Protein AF-A0A9D4YG26-F1 (afdb_monomer)

Solvent-accessible surface area (backbone atoms only — not comparable to full-atom values): 13773 Å² total; per-residue (Å²): 136,90,84,84,86,88,80,87,76,94,70,72,63,71,61,54,55,56,50,54,57,56,54,62,63,55,68,75,74,75,77,79,96,71,97,66,92,70,79,84,74,77,56,50,74,87,77,55,72,67,59,52,51,52,39,50,55,47,50,53,59,27,52,78,68,75,66,58,55,80,93,65,72,42,70,70,64,50,41,26,42,27,59,74,41,74,64,37,57,72,62,21,50,52,44,50,53,52,31,56,52,46,35,65,78,71,39,59,91,50,29,76,79,77,55,84,75,84,52,50,78,65,38,38,74,22,47,41,60,50,78,65,70,55,50,99,84,34,25,47,24,35,40,36,37,55,33,58,39,36,46,70,63,31,58,73,72,46,48,72,70,58,50,53,51,48,51,52,33,53,50,54,46,36,61,74,47,48,25,51,54,27,12,64,75,58,38,27,74,36,76,43,33,39,34,38,41,32,29,46,63,41,49,82,80,52,69,39,73,57,34,52,52,50,52,53,52,50,53,51,50,39,64,57,63,48,41,80,32,73,45,80,44,80,42,74,61,89

Sequence (238 aa):
MSAAPVSAGNGSFKQKAMNASNILRNSLARKGRRSSKVMSVEIEDVHDAEELKAVEEFREALIADDLLPAKHDDYHMMLRFLKARKFEVDKSKLMWSDMLKWRTEFGADTIGEEFEFKEIDEVLKYYPQGHHGVDKEGRPVYIERLGQVDAAKMMQVTTMDRYIKYHVKEFERTFDIKFAACSIAAKKHIDQSTTILDVEGVGLKSFNKHARELVTRIQKIDGDNYPEVLDLEYYGTP

InterPro domains:
  IPR001251 CRAL-TRIO lipid binding domain [PF00650] (125-231)
  IPR001251 CRAL-TRIO lipid binding domain [PS50191] (119-238)
  IPR001251 CRAL-TRIO lipid binding domain [SM00516] (119-238)
  IPR001251 CRAL-TRIO lipid binding domain [cd00170] (120-230)
  IPR011074 CRAL/TRIO, N-terminal domain [PF03765] (56-97)
  IPR011074 CRAL/TRIO, N-terminal domain [SM01100] (74-99)
  IPR036273 CRAL/TRIO, N-terminal domain superfamily [SSF46938] (48-114)
  IPR036865 CRAL-TRIO lipid binding domain superfamily [G3DSA:3.40.525.10] (107-234)
  IPR036865 CRAL-TRIO lipid binding domain superfamily [SSF52087] (119-232)
  IPR051026 Phosphatidylinositol/phosphatidylcholine transfer [PTHR45657] (11-230)

Radius of gyration: 23.33 Å; Cα contacts (8 Å, |Δi|>4): 258; chains: 1; bounding box: 49×48×94 Å

Nearest PDB structures (folds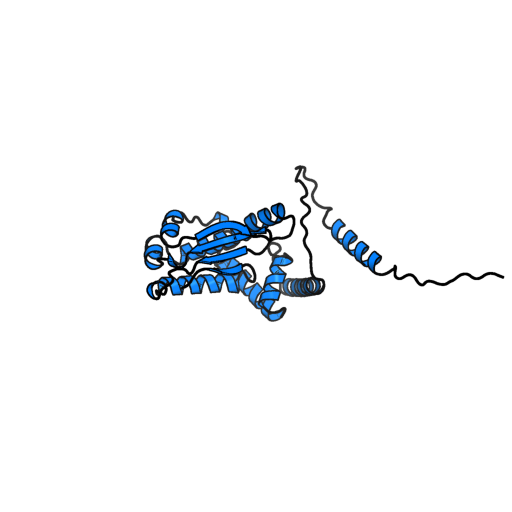eek):
  7y11-assembly1_A  TM=9.695E-01  e=1.983E-23  Arabidopsis thaliana
  7zg9-assembly2_B  TM=9.391E-01  e=1.740E-14  Saccharomyces cerevisiae S288C
  7zgc-assembly1_A  TM=9.430E-01  e=3.274E-14  Saccharomyces cerevisiae S288C
  3q8g-assembly1_A  TM=9.136E-01  e=3.372E-12  Saccharomyces cerevisiae
  3b74-assembly1_A  TM=9.159E-01  e=4.625E-12  Saccharomyces cerevisiae

Structure (mmCIF, N/CA/C/O backbone):
data_AF-A0A9D4YG26-F1
#
_entry.id   AF-A0A9D4YG26-F1
#
loop_
_atom_site.group_PDB
_atom_site.id
_atom_site.type_symbol
_atom_site.label_atom_id
_atom_site.label_alt_id
_atom_site.label_comp_id
_atom_site.label_asym_id
_atom_site.label_entity_id
_atom_site.label_seq_id
_atom_site.pdbx_PDB_ins_code
_atom_site.Cartn_x
_atom_site.Cartn_y
_atom_site.Cartn_z
_atom_site.occupancy
_atom_site.B_iso_or_equiv
_atom_site.auth_seq_id
_atom_site.auth_comp_id
_atom_site.auth_asym_id
_atom_site.auth_atom_id
_atom_site.pdbx_PDB_model_num
ATOM 1 N N . MET A 1 1 ? 9.173 -24.807 -72.271 1.00 40.41 1 MET A N 1
ATOM 2 C CA . MET A 1 1 ? 10.205 -24.186 -71.414 1.00 40.41 1 MET A CA 1
ATOM 3 C C . MET A 1 1 ? 9.524 -23.676 -70.160 1.00 40.41 1 MET A C 1
ATOM 5 O O . MET A 1 1 ? 8.435 -23.130 -70.249 1.00 40.41 1 MET A O 1
ATOM 9 N N . SER A 1 2 ? 10.126 -24.007 -69.026 1.00 32.53 2 SER A N 1
ATOM 10 C CA . SER A 1 2 ? 9.657 -23.822 -67.651 1.00 32.53 2 SER A CA 1
ATOM 11 C C . SER A 1 2 ? 9.610 -22.349 -67.226 1.00 32.53 2 SER A C 1
ATOM 13 O O . SER A 1 2 ? 10.521 -21.614 -67.595 1.00 32.53 2 SER A O 1
ATOM 15 N N . ALA A 1 3 ? 8.612 -21.955 -66.424 1.00 33.09 3 ALA A N 1
ATOM 16 C CA . ALA A 1 3 ? 8.807 -21.223 -65.161 1.00 33.09 3 ALA A CA 1
ATOM 17 C C . ALA A 1 3 ? 7.466 -21.007 -64.429 1.00 33.09 3 ALA A C 1
ATOM 19 O O . ALA A 1 3 ? 6.498 -20.507 -64.997 1.00 33.09 3 ALA A O 1
ATOM 20 N N . ALA A 1 4 ? 7.454 -21.411 -63.158 1.00 35.38 4 ALA A N 1
ATOM 21 C CA . ALA A 1 4 ? 6.393 -21.277 -62.162 1.00 35.38 4 ALA A CA 1
ATOM 22 C C . ALA A 1 4 ? 6.576 -19.970 -61.330 1.00 35.38 4 ALA A C 1
ATOM 24 O O . ALA A 1 4 ? 7.545 -19.244 -61.562 1.00 35.38 4 ALA A O 1
ATOM 25 N N . PRO A 1 5 ? 5.668 -19.636 -60.387 1.00 39.84 5 PRO A N 1
ATOM 26 C CA . PRO A 1 5 ? 5.487 -18.290 -59.835 1.00 39.84 5 PRO A CA 1
ATOM 27 C C . PRO A 1 5 ? 6.403 -17.986 -58.637 1.00 39.84 5 PRO A C 1
ATOM 29 O O . PRO A 1 5 ? 6.834 -18.890 -57.925 1.00 39.84 5 PRO A O 1
ATOM 32 N N . VAL A 1 6 ? 6.635 -16.698 -58.359 1.00 36.69 6 VAL A N 1
ATOM 33 C CA . VAL A 1 6 ? 7.303 -16.232 -57.133 1.00 36.69 6 VAL A CA 1
ATOM 34 C C . VAL A 1 6 ? 6.255 -15.640 -56.189 1.00 36.69 6 VAL A C 1
ATOM 36 O O . VAL A 1 6 ? 5.791 -14.521 -56.387 1.00 36.69 6 VAL A O 1
ATOM 39 N N . SER A 1 7 ? 5.890 -16.390 -55.147 1.00 37.38 7 SER A N 1
ATOM 40 C CA . SER A 1 7 ? 5.241 -15.858 -53.944 1.00 37.38 7 SER A CA 1
ATOM 41 C C . SER A 1 7 ? 6.317 -15.582 -52.891 1.00 37.38 7 SER A C 1
ATOM 43 O O . SER A 1 7 ? 6.924 -16.520 -52.369 1.00 37.38 7 SER A O 1
ATOM 45 N N . ALA A 1 8 ? 6.578 -14.314 -52.576 1.00 38.31 8 ALA A N 1
ATOM 46 C CA . ALA A 1 8 ? 7.500 -13.940 -51.506 1.00 38.31 8 ALA A CA 1
ATOM 47 C C . ALA A 1 8 ? 6.826 -14.142 -50.136 1.00 38.31 8 ALA A C 1
ATOM 49 O O . ALA A 1 8 ? 5.795 -13.542 -49.835 1.00 38.31 8 ALA A O 1
ATOM 50 N N . GLY A 1 9 ? 7.400 -15.038 -49.331 1.00 35.12 9 GLY A N 1
ATOM 51 C CA . GLY A 1 9 ? 6.891 -15.443 -48.026 1.00 35.12 9 GLY A CA 1
ATOM 52 C C . GLY A 1 9 ? 7.117 -14.399 -46.933 1.00 35.12 9 GLY A C 1
ATOM 53 O O . GLY A 1 9 ? 8.239 -13.969 -46.678 1.00 35.12 9 GLY A O 1
ATOM 54 N N . ASN A 1 10 ? 6.048 -14.076 -46.207 1.00 43.22 10 ASN A N 1
ATOM 55 C CA . ASN A 1 10 ? 6.049 -13.187 -45.043 1.00 43.22 10 ASN A CA 1
ATOM 56 C C . ASN A 1 10 ? 6.406 -13.938 -43.735 1.00 43.22 10 ASN A C 1
ATOM 58 O O . ASN A 1 10 ? 5.774 -13.767 -42.694 1.00 43.22 10 ASN A O 1
ATOM 62 N N . GLY A 1 11 ? 7.395 -14.836 -43.798 1.00 49.69 11 GLY A N 1
ATOM 63 C CA . GLY A 1 11 ? 7.638 -15.873 -42.785 1.00 49.69 11 GLY A CA 1
ATOM 64 C C . GLY A 1 11 ? 8.860 -15.694 -41.877 1.00 49.69 11 GLY A C 1
ATOM 65 O O . GLY A 1 11 ? 9.215 -16.643 -41.194 1.00 49.69 11 GLY A O 1
ATOM 66 N N . SER A 1 12 ? 9.537 -14.537 -41.849 1.00 54.41 12 SER A N 1
ATOM 67 C CA . SER A 1 12 ? 10.858 -14.434 -41.185 1.00 54.41 12 SER A CA 1
ATOM 68 C C . SER A 1 12 ? 10.923 -13.600 -39.894 1.00 54.41 12 SER A C 1
ATOM 70 O O . SER A 1 12 ? 11.949 -13.654 -39.212 1.00 54.41 12 SER A O 1
ATOM 72 N N . PHE A 1 13 ? 9.884 -12.850 -39.516 1.00 44.25 13 PHE A N 1
ATOM 73 C CA . PHE A 1 13 ? 9.959 -11.967 -38.336 1.00 44.25 13 PHE A CA 1
ATOM 74 C C . PHE A 1 13 ? 9.310 -12.567 -37.082 1.00 44.25 13 PHE A C 1
ATOM 76 O O . PHE A 1 13 ? 9.907 -12.526 -36.007 1.00 44.25 13 PHE A O 1
ATOM 83 N N . LYS A 1 14 ? 8.163 -13.247 -37.217 1.00 47.22 14 LYS A N 1
ATOM 84 C CA . LYS A 1 14 ? 7.490 -13.900 -36.077 1.00 47.22 14 LYS A CA 1
ATOM 85 C C . LYS A 1 14 ? 8.313 -15.038 -35.461 1.00 47.22 14 LYS A C 1
ATOM 87 O O . LYS A 1 14 ? 8.294 -15.228 -34.251 1.00 47.22 14 LYS A O 1
ATOM 92 N N . GLN A 1 15 ? 9.089 -15.761 -36.268 1.00 42.81 15 GLN A N 1
ATOM 93 C CA . GLN A 1 15 ? 9.859 -16.916 -35.794 1.00 42.81 15 GLN A CA 1
ATOM 94 C C . GLN A 1 15 ? 11.146 -16.524 -35.047 1.00 42.81 15 GLN A C 1
ATOM 96 O O . GLN A 1 15 ? 11.594 -17.257 -34.169 1.00 42.81 15 GLN A O 1
ATOM 101 N N . LYS A 1 16 ? 11.708 -15.341 -35.335 1.00 44.97 16 LYS A N 1
ATOM 102 C CA . LYS A 1 16 ? 12.863 -14.797 -34.603 1.00 44.97 16 LYS A CA 1
ATOM 103 C C . LYS A 1 16 ? 12.466 -14.239 -33.232 1.00 44.97 16 LYS A C 1
ATOM 105 O O . LYS A 1 16 ? 13.194 -14.467 -32.272 1.00 44.97 16 LYS A O 1
ATOM 110 N N . ALA A 1 17 ? 11.293 -13.608 -33.125 1.00 49.88 17 ALA A N 1
ATOM 111 C CA . ALA A 1 17 ? 10.760 -13.116 -31.852 1.00 49.88 17 ALA A CA 1
ATOM 112 C C . ALA A 1 17 ? 10.448 -14.263 -30.871 1.00 49.88 17 ALA A C 1
ATOM 114 O O . ALA A 1 17 ? 10.883 -14.227 -29.725 1.00 49.88 17 ALA A O 1
ATOM 115 N N . MET A 1 18 ? 9.809 -15.340 -31.345 1.00 46.75 18 MET A N 1
ATOM 116 C CA . MET A 1 18 ? 9.508 -16.514 -30.507 1.00 46.75 18 MET A CA 1
ATOM 117 C C . MET A 1 18 ? 10.766 -17.246 -30.009 1.00 46.75 18 MET A C 1
ATOM 119 O O . MET A 1 18 ? 10.766 -17.815 -28.917 1.00 46.75 18 MET A O 1
ATOM 123 N N . ASN A 1 19 ? 11.858 -17.222 -30.780 1.00 45.25 19 ASN A N 1
ATOM 124 C CA . ASN A 1 19 ? 13.112 -17.856 -30.373 1.00 45.25 19 ASN A CA 1
ATOM 125 C C . ASN A 1 19 ? 13.864 -17.056 -29.299 1.00 45.25 19 ASN A C 1
ATOM 127 O O . ASN A 1 19 ? 14.465 -17.667 -28.419 1.00 45.25 19 ASN A O 1
ATOM 131 N N . ALA A 1 20 ? 13.797 -15.721 -29.315 1.00 46.16 20 ALA A N 1
ATOM 132 C CA . ALA A 1 20 ? 14.416 -14.891 -28.279 1.00 46.16 20 ALA A CA 1
ATOM 133 C C . ALA A 1 20 ? 13.743 -15.095 -26.907 1.00 46.16 20 ALA A C 1
ATOM 135 O O . ALA A 1 20 ? 14.433 -15.284 -25.904 1.00 46.16 20 ALA A O 1
ATOM 136 N N . SER A 1 21 ? 12.407 -15.185 -26.876 1.00 49.44 21 SER A N 1
ATOM 137 C CA . SER A 1 21 ? 11.634 -15.438 -25.650 1.00 49.44 21 SER A CA 1
ATOM 138 C C . SER A 1 21 ? 11.942 -16.804 -25.024 1.00 49.44 21 SER A C 1
ATOM 140 O O . SER A 1 21 ? 12.016 -16.930 -23.804 1.00 49.44 21 SER A O 1
ATOM 142 N N . ASN A 1 22 ? 12.185 -17.833 -25.843 1.00 42.66 22 ASN A N 1
ATOM 143 C CA . ASN A 1 22 ? 12.513 -19.178 -25.355 1.00 42.66 22 ASN A CA 1
ATOM 144 C C . ASN A 1 22 ? 13.959 -19.310 -24.847 1.00 42.66 22 ASN A C 1
ATOM 146 O O . ASN A 1 22 ? 14.234 -20.154 -23.994 1.00 42.66 22 ASN A O 1
ATOM 150 N N . ILE A 1 23 ? 14.894 -18.498 -25.345 1.00 48.75 23 ILE A N 1
ATOM 151 C CA . ILE A 1 23 ? 16.294 -18.520 -24.891 1.00 48.75 23 ILE A CA 1
ATOM 152 C C . ILE A 1 23 ? 16.428 -17.829 -23.527 1.00 48.75 23 ILE A C 1
ATOM 154 O O . ILE A 1 23 ? 17.126 -18.350 -22.657 1.00 48.75 23 ILE A O 1
ATOM 158 N N . LEU A 1 24 ? 15.693 -16.734 -23.300 1.00 49.31 24 LEU A N 1
ATOM 159 C CA . LEU A 1 24 ? 15.674 -16.022 -22.015 1.00 49.31 24 LEU A CA 1
ATOM 160 C C . LEU A 1 24 ? 15.000 -16.840 -20.902 1.00 49.31 24 LEU A C 1
ATOM 162 O O . LEU A 1 24 ? 15.496 -16.897 -19.781 1.00 49.31 24 LEU A O 1
ATOM 166 N N . ARG A 1 25 ? 13.930 -17.575 -21.231 1.00 47.47 25 ARG A N 1
ATOM 167 C CA . ARG A 1 25 ? 13.220 -18.439 -20.270 1.00 47.47 25 ARG A CA 1
ATOM 168 C C . ARG A 1 25 ? 14.088 -19.602 -19.753 1.00 47.47 25 ARG A C 1
ATOM 170 O O . ARG A 1 25 ? 13.885 -20.087 -18.645 1.00 47.47 25 ARG A O 1
ATOM 177 N N . ASN A 1 26 ? 15.084 -20.035 -20.531 1.00 42.38 26 ASN A N 1
ATOM 178 C CA . ASN A 1 26 ? 15.924 -21.192 -20.207 1.00 42.38 26 ASN A CA 1
ATOM 179 C C . ASN A 1 26 ? 17.188 -20.862 -19.390 1.00 42.38 26 ASN A C 1
ATOM 181 O O . ASN A 1 26 ? 17.756 -21.772 -18.780 1.00 42.38 26 ASN A O 1
ATOM 185 N N . SER A 1 27 ? 17.646 -19.604 -19.351 1.00 41.97 27 SER A N 1
ATOM 186 C CA . SER A 1 27 ? 18.845 -19.228 -18.582 1.00 41.97 27 SER A CA 1
ATOM 187 C C 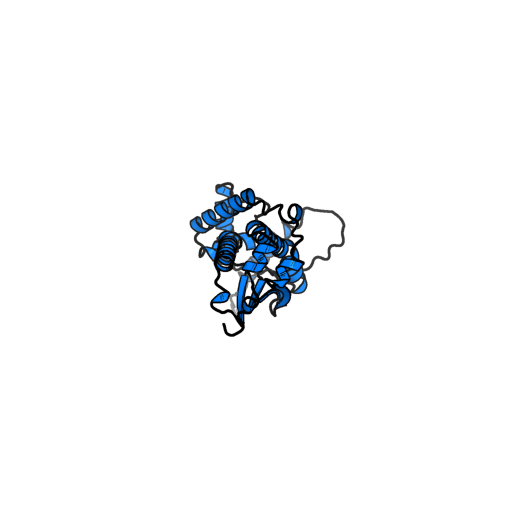. SER A 1 27 ? 18.571 -19.125 -17.075 1.00 41.97 27 SER A C 1
ATOM 189 O O . SER A 1 27 ? 19.446 -19.456 -16.276 1.00 41.97 27 SER A O 1
ATOM 191 N N . LEU A 1 28 ? 17.339 -18.785 -16.682 1.00 46.91 28 LEU A N 1
ATOM 192 C CA . LEU A 1 28 ? 16.916 -18.663 -15.280 1.00 46.91 28 LEU A CA 1
ATOM 193 C C . LEU A 1 28 ? 16.570 -20.011 -14.616 1.00 46.91 28 LEU A C 1
ATOM 195 O O . LEU A 1 28 ? 16.580 -20.125 -13.395 1.00 46.91 28 LEU A O 1
ATOM 199 N N . ALA A 1 29 ? 16.344 -21.072 -15.397 1.00 46.53 29 ALA A N 1
ATOM 200 C CA . ALA A 1 29 ? 15.945 -22.388 -14.881 1.00 46.53 29 ALA A CA 1
ATOM 201 C C . ALA A 1 29 ? 17.118 -23.290 -14.428 1.00 46.53 29 ALA A C 1
ATOM 203 O O . ALA A 1 29 ? 16.904 -24.420 -13.984 1.00 46.53 29 ALA A O 1
ATOM 204 N N . ARG A 1 30 ? 18.377 -22.839 -14.536 1.00 44.91 30 ARG A N 1
ATOM 205 C CA . ARG A 1 30 ? 19.572 -23.650 -14.216 1.00 44.91 30 ARG A CA 1
ATOM 206 C C . ARG A 1 30 ? 20.338 -23.159 -12.986 1.00 44.91 30 ARG A C 1
ATOM 208 O O . ARG A 1 30 ? 21.557 -23.019 -13.031 1.00 44.91 30 ARG A O 1
ATOM 215 N N . LYS A 1 31 ? 19.666 -22.987 -11.845 1.00 46.59 31 LYS A N 1
ATOM 216 C CA . LYS A 1 31 ? 20.344 -23.029 -10.535 1.00 46.59 31 LYS A CA 1
ATOM 217 C C . LYS A 1 31 ? 19.362 -23.346 -9.405 1.00 46.59 31 LYS A C 1
ATOM 219 O O . LYS A 1 31 ? 18.641 -22.479 -8.942 1.00 46.59 31 LYS A O 1
ATOM 224 N N . GLY A 1 32 ? 19.353 -24.603 -8.952 1.00 36.91 32 GLY A N 1
ATOM 225 C CA . GLY A 1 32 ? 18.606 -25.005 -7.753 1.00 36.91 32 GLY A CA 1
ATOM 226 C C . GLY A 1 32 ? 18.064 -26.430 -7.797 1.00 36.91 32 GLY A C 1
ATOM 227 O O . GLY A 1 32 ? 16.867 -26.644 -7.938 1.00 36.91 32 GLY A O 1
ATOM 228 N N . ARG A 1 33 ? 18.931 -27.438 -7.648 1.00 45.28 33 ARG A N 1
ATOM 229 C CA . ARG A 1 33 ? 18.490 -28.814 -7.369 1.00 45.28 33 ARG A CA 1
ATOM 230 C C . ARG A 1 33 ? 18.228 -28.945 -5.863 1.00 45.28 33 ARG A C 1
ATOM 232 O O . ARG A 1 33 ? 19.156 -29.198 -5.102 1.00 45.28 33 ARG A O 1
ATOM 239 N N . ARG A 1 34 ? 16.971 -28.798 -5.436 1.00 42.56 34 ARG A N 1
ATOM 240 C CA . ARG A 1 34 ? 16.454 -29.349 -4.171 1.00 42.56 34 ARG A CA 1
ATOM 241 C C . ARG A 1 34 ? 15.047 -29.894 -4.403 1.00 42.56 34 ARG A C 1
ATOM 243 O O . ARG A 1 34 ? 14.155 -29.189 -4.851 1.00 42.56 34 ARG A O 1
ATOM 250 N N . SER A 1 35 ? 14.896 -31.186 -4.133 1.00 47.50 35 SER A N 1
ATOM 251 C CA . SER A 1 35 ? 13.651 -31.937 -4.250 1.00 47.50 35 SER A CA 1
ATOM 252 C C . SER A 1 35 ? 12.631 -31.457 -3.218 1.00 47.50 35 SER A C 1
ATOM 254 O O . SER A 1 35 ? 12.709 -31.816 -2.049 1.00 47.50 35 SER A O 1
ATOM 256 N N . SER A 1 36 ? 11.634 -30.715 -3.676 1.00 46.47 36 SER A N 1
ATOM 257 C CA . SER A 1 36 ? 10.253 -30.884 -3.236 1.00 46.47 36 SER A CA 1
ATOM 258 C C . SER A 1 36 ? 9.406 -30.820 -4.501 1.00 46.47 36 SER A C 1
ATOM 260 O O . SER A 1 36 ? 9.762 -30.123 -5.452 1.00 46.47 36 SER A O 1
ATOM 262 N N . LYS A 1 37 ? 8.349 -31.625 -4.584 1.00 49.47 37 LYS A N 1
ATOM 263 C CA . LYS A 1 37 ? 7.447 -31.656 -5.737 1.00 49.47 37 LYS A CA 1
ATOM 264 C C . LYS A 1 37 ? 6.579 -30.390 -5.699 1.00 49.47 37 LYS A C 1
ATOM 266 O O . LYS A 1 37 ? 5.387 -30.470 -5.437 1.00 49.47 37 LYS A O 1
ATOM 271 N N . VAL A 1 38 ? 7.203 -29.223 -5.874 1.00 54.81 38 VAL A N 1
ATOM 272 C CA . VAL A 1 38 ? 6.514 -27.955 -6.105 1.00 54.81 38 VAL A CA 1
ATOM 273 C C . VAL A 1 38 ? 5.838 -28.119 -7.452 1.00 54.81 38 VAL A C 1
ATOM 275 O O . VAL A 1 38 ? 6.505 -28.318 -8.468 1.00 54.81 38 VAL A O 1
ATOM 278 N N . MET A 1 39 ? 4.510 -28.140 -7.455 1.00 50.69 39 MET A N 1
ATOM 279 C CA . MET A 1 39 ? 3.767 -28.041 -8.699 1.00 50.69 39 MET A CA 1
ATOM 280 C C . MET A 1 39 ? 4.156 -26.704 -9.330 1.00 50.69 39 MET A C 1
ATOM 282 O O . MET A 1 39 ? 3.897 -25.656 -8.747 1.00 50.69 39 MET A O 1
ATOM 286 N N . SER A 1 40 ? 4.830 -26.741 -10.477 1.00 67.50 40 SER A N 1
ATOM 287 C CA . SER A 1 40 ? 5.057 -25.545 -11.278 1.00 67.50 40 SER A CA 1
ATOM 288 C C . SER A 1 40 ? 3.696 -25.096 -11.801 1.00 67.50 40 SER A C 1
ATOM 290 O O . SER A 1 40 ? 3.139 -25.726 -12.701 1.00 67.50 40 SER A O 1
ATOM 292 N N . VAL A 1 41 ? 3.120 -24.074 -11.175 1.00 73.31 41 VAL A N 1
ATOM 293 C CA . VAL A 1 41 ? 1.920 -23.411 -11.681 1.00 73.31 41 VAL A CA 1
ATOM 294 C C . VAL A 1 41 ? 2.390 -22.455 -12.769 1.00 73.31 41 VAL A C 1
ATOM 296 O O . VAL A 1 41 ? 3.197 -21.569 -12.501 1.00 73.31 41 VAL A O 1
ATOM 299 N N . GLU A 1 42 ? 1.936 -22.667 -14.001 1.00 81.75 42 GLU A N 1
ATOM 300 C CA . GLU A 1 42 ? 2.132 -21.690 -15.070 1.00 81.75 42 GLU A CA 1
ATOM 301 C C . GLU A 1 42 ? 1.198 -20.504 -14.801 1.00 81.75 42 GLU A C 1
ATOM 303 O O . GLU A 1 42 ? -0.022 -20.669 -14.767 1.00 81.75 42 GLU A O 1
ATOM 308 N N . ILE A 1 43 ? 1.787 -19.337 -14.545 1.00 88.94 43 ILE A N 1
ATOM 309 C CA . ILE A 1 43 ? 1.084 -18.070 -14.342 1.00 88.94 43 ILE A CA 1
ATOM 310 C C . ILE A 1 43 ? 1.295 -17.243 -15.606 1.00 88.94 43 ILE A C 1
ATOM 312 O O . ILE A 1 43 ? 2.432 -17.047 -16.039 1.00 88.94 43 ILE A O 1
ATOM 316 N N . GLU A 1 44 ? 0.203 -16.791 -16.213 1.00 88.69 44 GLU A N 1
ATOM 317 C CA . GLU A 1 44 ? 0.257 -15.836 -17.312 1.00 88.69 44 GLU A CA 1
ATOM 318 C C . GLU A 1 44 ? 0.722 -14.472 -16.788 1.00 88.69 44 GLU A C 1
ATOM 320 O O . GLU A 1 44 ? 0.053 -13.851 -15.965 1.00 88.69 44 GLU A O 1
ATOM 325 N N . ASP A 1 45 ? 1.871 -14.012 -17.269 1.00 89.94 45 ASP A N 1
ATOM 326 C CA . ASP A 1 45 ? 2.404 -12.685 -16.977 1.00 89.94 45 ASP A CA 1
ATOM 327 C C . ASP A 1 45 ? 2.793 -12.024 -18.303 1.00 89.94 45 ASP A C 1
ATOM 329 O O . ASP A 1 45 ? 3.713 -12.474 -18.997 1.00 89.94 45 ASP A O 1
ATOM 333 N N . VAL A 1 46 ? 1.999 -11.035 -18.715 1.00 87.00 46 VAL A N 1
ATOM 334 C CA . VAL A 1 46 ? 2.119 -10.366 -20.013 1.00 87.00 46 VAL A CA 1
ATOM 335 C C . VAL A 1 46 ? 2.772 -9.013 -19.795 1.00 87.00 46 VAL A C 1
ATOM 337 O O . VAL A 1 46 ? 2.233 -8.169 -19.086 1.00 87.00 46 VAL A O 1
ATOM 340 N N . HIS A 1 47 ? 3.911 -8.795 -20.449 1.00 90.19 47 HIS A N 1
ATOM 341 C CA . HIS A 1 47 ? 4.635 -7.526 -20.398 1.00 90.19 47 HIS A CA 1
ATOM 342 C C . HIS A 1 47 ? 4.463 -6.778 -21.712 1.00 90.19 47 HIS A C 1
ATOM 344 O O . HIS A 1 47 ? 4.733 -7.328 -22.786 1.00 90.19 47 HIS A O 1
ATOM 350 N N . ASP A 1 48 ? 4.032 -5.521 -21.628 1.00 93.50 48 ASP A N 1
ATOM 351 C CA . ASP A 1 48 ? 4.069 -4.621 -22.772 1.00 93.50 48 ASP A CA 1
ATOM 352 C C . ASP A 1 48 ? 5.528 -4.310 -23.152 1.00 93.50 48 ASP A C 1
ATOM 354 O O . ASP A 1 48 ? 6.407 -4.188 -22.297 1.00 93.50 48 ASP A O 1
ATOM 358 N N . ALA A 1 49 ? 5.811 -4.218 -24.453 1.00 94.44 49 ALA A N 1
ATOM 359 C CA . ALA A 1 49 ? 7.181 -4.060 -24.937 1.00 94.44 49 ALA A CA 1
ATOM 360 C C . ALA A 1 49 ? 7.781 -2.686 -24.593 1.00 94.44 49 ALA A C 1
ATOM 362 O O . ALA A 1 49 ? 8.992 -2.584 -24.377 1.00 94.44 49 ALA A O 1
ATOM 363 N N . GLU A 1 50 ? 6.956 -1.638 -24.550 1.00 95.75 50 GLU A N 1
ATOM 364 C CA . GLU A 1 50 ? 7.377 -0.286 -24.184 1.00 95.75 50 GLU A CA 1
ATOM 365 C C . GLU A 1 50 ? 7.594 -0.199 -22.671 1.00 95.75 50 GLU A C 1
ATOM 367 O O . GLU A 1 50 ? 8.628 0.308 -22.232 1.00 95.75 50 GLU A O 1
ATOM 372 N N . GLU A 1 51 ? 6.693 -0.789 -21.878 1.00 96.38 51 GLU A N 1
ATOM 373 C CA . GLU A 1 51 ? 6.853 -0.901 -20.422 1.00 96.38 51 GLU A CA 1
ATOM 374 C C . GLU A 1 51 ? 8.099 -1.711 -20.044 1.00 96.38 51 GLU A C 1
ATOM 376 O O . GLU A 1 51 ? 8.851 -1.305 -19.160 1.00 96.38 51 GLU A O 1
ATOM 381 N N . LEU A 1 52 ? 8.371 -2.823 -20.736 1.00 96.75 52 LEU A N 1
ATOM 382 C CA . LEU A 1 52 ? 9.574 -3.632 -20.522 1.00 96.75 52 LEU A CA 1
ATOM 383 C C . LEU A 1 52 ? 10.853 -2.829 -20.748 1.00 96.75 52 LEU A C 1
ATOM 385 O O . LEU A 1 52 ? 11.773 -2.889 -19.935 1.00 96.75 52 LEU A O 1
ATOM 389 N N . LYS A 1 53 ? 10.898 -2.048 -21.831 1.00 97.62 53 LYS A N 1
ATOM 390 C CA . LYS A 1 53 ? 12.039 -1.178 -22.120 1.00 97.62 53 LYS A CA 1
ATOM 391 C C . LYS A 1 53 ? 12.209 -0.106 -21.044 1.00 97.62 53 LYS A C 1
ATOM 393 O O . LYS A 1 53 ? 13.325 0.103 -20.581 1.00 97.62 53 LYS A O 1
ATOM 398 N N . ALA A 1 54 ? 11.120 0.541 -20.632 1.00 98.12 54 ALA A N 1
ATOM 399 C CA . ALA A 1 54 ? 11.162 1.580 -19.608 1.00 98.12 54 ALA A CA 1
ATOM 400 C C . ALA A 1 54 ? 11.608 1.038 -18.240 1.00 98.12 54 ALA A C 1
ATOM 402 O O . ALA A 1 54 ? 12.387 1.691 -17.549 1.00 98.12 54 ALA A O 1
ATOM 403 N N . VAL A 1 55 ? 11.156 -0.162 -17.859 1.00 98.31 55 VAL A N 1
ATOM 404 C CA . VAL A 1 55 ? 11.595 -0.819 -16.619 1.00 98.31 55 VAL A CA 1
ATOM 405 C C . VAL A 1 55 ? 13.074 -1.176 -16.677 1.00 98.31 55 VAL A C 1
ATOM 407 O O . VAL A 1 55 ? 13.759 -0.992 -15.678 1.00 98.31 55 VAL A O 1
ATOM 410 N N . GLU A 1 56 ? 13.593 -1.637 -17.816 1.00 98.19 56 GLU A N 1
ATOM 411 C CA . GLU A 1 56 ? 15.023 -1.942 -17.932 1.00 98.19 56 GLU A CA 1
ATOM 412 C C . GLU A 1 56 ? 15.890 -0.677 -17.854 1.00 98.19 56 GLU A C 1
ATOM 414 O O . GLU A 1 56 ? 16.858 -0.644 -17.100 1.00 98.19 56 GLU A O 1
ATOM 419 N N . GLU A 1 57 ? 15.497 0.405 -18.535 1.00 98.12 57 GLU A N 1
ATOM 420 C CA . GLU A 1 57 ? 16.179 1.705 -18.422 1.00 98.12 57 GLU A CA 1
ATOM 421 C C . GLU A 1 57 ? 16.157 2.229 -16.976 1.00 98.12 57 GLU A C 1
ATOM 423 O O . GLU A 1 57 ? 17.155 2.742 -16.465 1.00 98.12 57 GLU A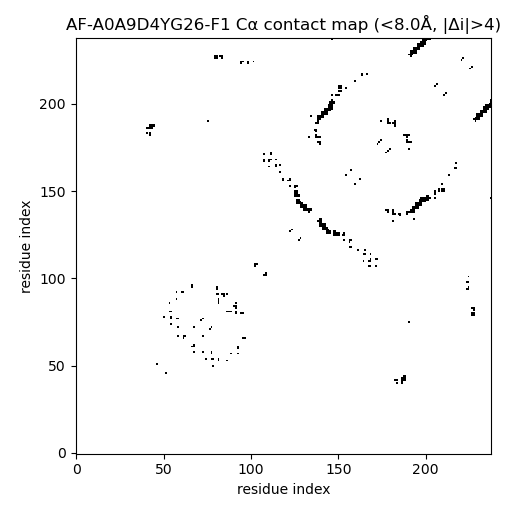 O 1
ATOM 428 N N . PHE A 1 58 ? 15.028 2.068 -16.282 1.00 98.69 58 PHE A N 1
ATOM 429 C CA . PHE A 1 58 ? 14.899 2.452 -14.881 1.00 98.69 58 PHE A CA 1
ATOM 430 C C . PHE A 1 58 ? 15.756 1.580 -13.956 1.00 98.69 58 PHE A C 1
ATOM 432 O O . PHE A 1 58 ? 16.444 2.114 -13.087 1.00 98.69 58 PHE A O 1
ATOM 439 N N . ARG A 1 59 ? 15.775 0.262 -14.176 1.00 98.69 59 ARG A N 1
ATOM 440 C CA . ARG A 1 59 ? 16.617 -0.703 -13.457 1.00 98.69 59 ARG A CA 1
ATOM 441 C C . ARG A 1 59 ? 18.093 -0.329 -13.574 1.00 98.69 59 ARG A C 1
ATOM 443 O O . ARG A 1 59 ? 18.767 -0.213 -12.553 1.00 98.69 59 ARG A O 1
ATOM 450 N N . GLU A 1 60 ? 18.586 -0.083 -14.788 1.00 98.38 60 GLU A N 1
ATOM 451 C CA . GLU A 1 60 ? 19.965 0.365 -15.025 1.00 98.38 60 GLU A CA 1
ATOM 452 C C . GLU A 1 60 ? 20.264 1.677 -14.286 1.00 98.38 60 GLU A C 1
ATOM 454 O O . GLU A 1 60 ? 21.300 1.805 -13.628 1.00 98.38 60 GLU A O 1
ATOM 459 N N . ALA A 1 61 ? 19.332 2.633 -14.331 1.00 98.31 61 ALA A N 1
ATOM 460 C CA . ALA A 1 61 ? 19.483 3.917 -13.660 1.00 98.31 61 ALA A CA 1
ATOM 461 C C . ALA A 1 61 ? 19.475 3.808 -12.124 1.00 98.31 61 ALA A C 1
ATOM 463 O O . ALA A 1 61 ? 20.123 4.623 -11.466 1.00 98.31 61 ALA A O 1
ATOM 464 N N . LEU A 1 62 ? 18.760 2.838 -11.543 1.00 98.50 62 LEU A N 1
ATOM 465 C CA . LEU A 1 62 ? 18.798 2.544 -10.107 1.00 98.50 62 LEU A CA 1
ATOM 466 C C . LEU A 1 62 ? 20.097 1.830 -9.710 1.00 98.50 62 LEU A C 1
ATOM 468 O O . LEU A 1 62 ? 20.684 2.179 -8.689 1.00 98.50 62 LEU A O 1
ATOM 472 N N . ILE A 1 63 ? 20.578 0.877 -10.517 1.00 98.25 63 ILE A N 1
ATOM 473 C CA . ILE A 1 63 ? 21.854 0.177 -10.282 1.00 98.25 63 ILE A CA 1
ATOM 474 C C . ILE A 1 63 ? 23.025 1.163 -10.285 1.00 98.25 63 ILE A C 1
ATOM 476 O O . ILE A 1 63 ? 23.895 1.078 -9.421 1.00 98.25 63 ILE A O 1
ATOM 480 N N . ALA A 1 64 ? 23.044 2.106 -11.231 1.00 97.94 64 ALA A N 1
ATOM 481 C CA . ALA A 1 64 ? 24.109 3.104 -11.345 1.00 97.94 64 ALA A CA 1
ATOM 482 C C . ALA A 1 64 ? 24.272 3.972 -10.081 1.00 97.94 64 ALA A C 1
ATOM 484 O O . ALA A 1 64 ? 25.386 4.404 -9.782 1.00 97.94 64 ALA A O 1
ATOM 485 N N . ASP A 1 65 ? 23.186 4.172 -9.331 1.00 97.38 65 ASP A N 1
ATOM 486 C CA . ASP A 1 65 ? 23.143 5.007 -8.127 1.00 97.38 65 ASP A CA 1
ATOM 487 C C . ASP A 1 65 ? 23.112 4.185 -6.823 1.00 97.38 65 ASP A C 1
ATOM 489 O O . ASP A 1 65 ? 22.913 4.755 -5.753 1.00 97.38 65 ASP A O 1
ATOM 493 N N . ASP A 1 66 ? 23.294 2.859 -6.893 1.00 97.12 66 ASP A N 1
ATOM 494 C CA . ASP A 1 66 ? 23.185 1.933 -5.749 1.00 97.12 66 ASP A CA 1
ATOM 495 C C . ASP A 1 66 ? 21.809 1.984 -5.046 1.00 97.12 66 ASP A C 1
ATOM 497 O O . ASP A 1 66 ? 21.673 1.837 -3.833 1.00 97.12 66 ASP A O 1
ATOM 501 N N . LEU A 1 67 ? 20.752 2.200 -5.834 1.00 97.69 67 LEU A N 1
ATOM 502 C CA . LEU A 1 67 ? 19.365 2.314 -5.376 1.00 97.69 67 LEU A CA 1
ATOM 503 C C . LEU A 1 67 ? 18.527 1.064 -5.677 1.00 97.69 67 LEU A C 1
ATOM 505 O O . LEU A 1 67 ? 17.308 1.125 -5.557 1.00 97.69 67 LEU A O 1
ATOM 509 N N . LEU A 1 68 ? 19.120 -0.074 -6.055 1.00 97.94 68 LEU A N 1
ATOM 510 C CA . LEU A 1 68 ? 18.372 -1.304 -6.362 1.00 97.94 68 LEU A CA 1
ATOM 511 C C . LEU A 1 68 ? 18.738 -2.469 -5.426 1.00 97.94 68 LEU A C 1
ATOM 513 O O . LEU A 1 68 ? 19.538 -3.336 -5.788 1.00 97.94 68 LEU A O 1
ATOM 517 N N . PRO A 1 69 ? 18.147 -2.539 -4.219 1.00 96.38 69 PRO A N 1
ATOM 518 C CA . PRO A 1 69 ? 18.288 -3.706 -3.360 1.00 96.38 69 PRO A CA 1
ATOM 519 C C . PRO A 1 69 ? 17.714 -4.955 -4.033 1.00 96.38 69 PRO A C 1
ATOM 521 O O . PRO A 1 69 ? 16.610 -4.919 -4.569 1.00 96.38 69 PRO A O 1
ATOM 524 N N . ALA A 1 70 ? 18.396 -6.097 -3.903 1.00 95.38 70 ALA A N 1
ATOM 525 C CA . ALA A 1 70 ? 17.961 -7.360 -4.513 1.00 95.38 70 ALA A CA 1
ATOM 526 C C . ALA A 1 70 ? 16.537 -7.797 -4.108 1.00 95.38 70 ALA A C 1
ATOM 528 O O . ALA A 1 70 ? 15.863 -8.474 -4.876 1.00 95.38 70 ALA A O 1
ATOM 529 N N . LYS A 1 71 ? 16.064 -7.404 -2.913 1.00 92.38 71 LYS A N 1
ATOM 530 C CA . LYS A 1 71 ? 14.692 -7.674 -2.442 1.00 92.38 71 LYS A CA 1
ATOM 531 C C . LYS A 1 71 ? 13.625 -6.947 -3.273 1.00 92.38 71 LYS A C 1
ATOM 533 O O . LYS A 1 71 ? 12.502 -7.428 -3.366 1.00 92.38 71 LYS A O 1
ATOM 538 N N . HIS A 1 72 ? 13.971 -5.800 -3.847 1.00 94.50 72 HIS A N 1
ATOM 539 C CA . HIS A 1 72 ? 13.064 -4.933 -4.602 1.00 94.50 72 HIS A CA 1
ATOM 540 C C . HIS A 1 72 ? 13.354 -4.954 -6.101 1.00 94.50 72 HIS A C 1
ATOM 542 O O . HIS A 1 72 ? 12.779 -4.172 -6.853 1.00 94.50 72 HIS A O 1
ATOM 548 N N . ASP A 1 73 ? 14.234 -5.852 -6.538 1.00 96.56 73 ASP A N 1
ATOM 549 C CA . ASP A 1 73 ? 14.552 -6.026 -7.942 1.00 96.56 73 ASP A CA 1
ATOM 550 C C . ASP A 1 73 ? 13.477 -6.857 -8.666 1.00 96.56 73 ASP A C 1
ATOM 552 O O . ASP A 1 73 ? 13.695 -7.993 -9.089 1.00 96.56 73 ASP A O 1
ATOM 556 N N . ASP A 1 74 ? 12.281 -6.280 -8.762 1.00 95.19 74 ASP A N 1
ATOM 557 C CA . ASP A 1 74 ? 11.093 -6.875 -9.363 1.00 95.19 74 ASP A CA 1
ATOM 558 C C . ASP A 1 74 ? 10.521 -5.971 -10.466 1.00 95.19 74 ASP A C 1
ATOM 560 O O . ASP A 1 74 ? 10.444 -4.747 -10.324 1.00 95.19 74 ASP A O 1
ATOM 564 N N . TYR A 1 75 ? 10.112 -6.588 -11.580 1.00 96.44 75 TYR A N 1
ATOM 565 C CA . TYR A 1 75 ? 9.583 -5.879 -12.749 1.00 96.44 75 TYR A CA 1
ATOM 566 C C . TYR A 1 75 ? 8.331 -5.063 -12.407 1.00 96.44 75 TYR A C 1
ATOM 568 O O . TYR A 1 75 ? 8.262 -3.874 -12.722 1.00 96.44 75 TYR A O 1
ATOM 576 N N . HIS A 1 76 ? 7.360 -5.685 -11.736 1.00 95.62 76 HIS A N 1
ATOM 577 C CA . HIS A 1 76 ? 6.067 -5.069 -11.445 1.00 95.62 76 HIS A CA 1
ATOM 578 C C . HIS A 1 76 ? 6.194 -3.990 -10.376 1.00 95.62 76 HIS A C 1
ATOM 580 O O . HIS A 1 76 ? 5.553 -2.946 -10.475 1.00 95.62 76 HIS A O 1
ATOM 586 N N . MET A 1 77 ? 7.067 -4.187 -9.387 1.00 95.56 77 MET A N 1
ATOM 587 C CA . MET A 1 77 ? 7.386 -3.162 -8.398 1.00 95.56 77 MET A CA 1
ATOM 588 C C . MET A 1 77 ? 7.946 -1.905 -9.072 1.00 95.56 77 MET A C 1
ATOM 590 O O . MET A 1 77 ? 7.404 -0.821 -8.878 1.00 95.56 77 MET A O 1
ATOM 594 N N . MET A 1 78 ? 8.971 -2.035 -9.917 1.00 97.88 78 MET A N 1
ATOM 595 C CA . MET A 1 78 ? 9.548 -0.900 -10.648 1.00 97.88 78 MET A CA 1
ATOM 596 C C . MET A 1 78 ? 8.546 -0.229 -11.594 1.00 97.88 78 MET A C 1
ATOM 598 O O . MET A 1 78 ? 8.470 1.003 -11.645 1.00 97.88 78 MET A O 1
ATOM 602 N N . LEU A 1 79 ? 7.735 -1.020 -12.302 1.00 97.50 79 LEU A N 1
ATOM 603 C CA . LEU A 1 79 ? 6.728 -0.511 -13.231 1.00 97.50 79 LEU A CA 1
ATOM 604 C C . LEU A 1 79 ? 5.717 0.419 -12.548 1.00 97.50 79 LEU A C 1
ATOM 606 O O . LEU A 1 79 ? 5.321 1.427 -13.131 1.00 97.50 79 LEU A O 1
ATOM 610 N N . ARG A 1 80 ? 5.315 0.140 -11.305 1.00 96.56 80 ARG A N 1
ATOM 611 C CA . ARG A 1 80 ? 4.371 1.002 -10.570 1.00 96.56 80 ARG A CA 1
ATOM 612 C C . ARG A 1 80 ? 4.935 2.374 -10.250 1.00 96.56 80 ARG A C 1
ATOM 614 O O . ARG A 1 80 ? 4.216 3.361 -10.364 1.00 96.56 80 ARG A O 1
ATOM 621 N N . PHE A 1 81 ? 6.211 2.457 -9.880 1.00 98.19 81 PHE A N 1
ATOM 622 C CA . PHE A 1 81 ? 6.861 3.746 -9.625 1.00 98.19 81 PHE A CA 1
ATOM 623 C C . PHE A 1 81 ? 6.963 4.566 -10.909 1.00 98.19 81 PHE A C 1
ATOM 625 O O . PHE A 1 81 ? 6.669 5.764 -10.896 1.00 98.19 81 PHE A O 1
ATOM 632 N N . LEU A 1 82 ? 7.282 3.907 -12.028 1.00 98.38 82 LEU A N 1
ATOM 633 C CA . LEU A 1 82 ? 7.239 4.534 -13.346 1.00 98.38 82 LEU A CA 1
ATOM 634 C C . LEU A 1 82 ? 5.830 5.043 -13.668 1.00 98.38 82 LEU A C 1
ATOM 636 O O . LEU A 1 82 ? 5.672 6.222 -13.980 1.00 98.38 82 LEU A O 1
ATOM 640 N N . LYS A 1 83 ? 4.790 4.213 -13.526 1.00 97.00 83 LYS A N 1
ATOM 641 C CA . LYS A 1 83 ? 3.389 4.606 -13.770 1.00 97.00 83 LYS A CA 1
ATOM 642 C C . LYS A 1 83 ? 2.965 5.800 -12.911 1.00 97.00 83 LYS A C 1
ATOM 644 O O . LYS A 1 83 ? 2.518 6.812 -13.458 1.00 97.00 83 LYS A O 1
ATOM 649 N N . ALA A 1 84 ? 3.235 5.759 -11.607 1.00 96.81 84 ALA A N 1
ATOM 650 C CA . ALA A 1 84 ? 2.905 6.831 -10.664 1.00 96.81 84 ALA A CA 1
ATOM 651 C C . ALA A 1 84 ? 3.601 8.168 -10.963 1.00 96.81 84 ALA A C 1
ATOM 653 O O . ALA A 1 84 ? 3.183 9.226 -10.478 1.00 96.81 84 ALA A O 1
ATOM 654 N N . ARG A 1 85 ? 4.682 8.149 -11.748 1.00 97.88 85 ARG A N 1
ATOM 655 C CA . ARG A 1 85 ? 5.414 9.342 -12.192 1.00 97.88 85 ARG A CA 1
ATOM 656 C C . ARG A 1 85 ? 5.403 9.508 -13.709 1.00 97.88 85 ARG A C 1
ATOM 658 O O . ARG A 1 85 ? 6.210 10.265 -14.240 1.00 97.88 85 ARG A O 1
ATOM 665 N N . LYS A 1 86 ? 4.435 8.886 -14.393 1.00 97.38 86 LYS A N 1
ATOM 666 C CA . LYS A 1 86 ? 4.193 9.016 -15.840 1.00 97.38 86 LYS A CA 1
ATOM 667 C C . LYS A 1 86 ? 5.441 8.718 -16.679 1.00 97.38 86 LYS A C 1
ATOM 669 O O . LYS A 1 86 ? 5.710 9.412 -17.654 1.00 97.38 86 LYS A O 1
ATOM 674 N N . PHE A 1 87 ? 6.192 7.700 -16.268 1.00 97.56 87 PHE A N 1
ATOM 675 C CA . PHE A 1 87 ? 7.440 7.238 -16.876 1.00 97.56 87 PHE A CA 1
ATOM 676 C C . PHE A 1 87 ? 8.574 8.278 -16.878 1.00 97.56 87 PHE A C 1
ATOM 678 O O . PHE A 1 87 ? 9.547 8.139 -17.615 1.00 97.56 87 PHE A O 1
ATOM 685 N N . GLU A 1 88 ? 8.506 9.306 -16.024 1.00 98.06 88 GLU A N 1
ATOM 686 C CA . GLU A 1 88 ? 9.635 10.214 -15.827 1.00 98.06 88 GLU A CA 1
ATOM 687 C C . GLU A 1 88 ? 10.662 9.610 -14.865 1.00 98.06 88 GLU A C 1
ATOM 689 O O . GLU A 1 88 ? 10.450 9.566 -13.648 1.00 98.06 88 GLU A O 1
ATOM 694 N N . VAL A 1 89 ? 11.784 9.151 -15.428 1.00 96.94 89 VAL A N 1
ATOM 695 C CA . VAL A 1 89 ? 12.840 8.398 -14.732 1.00 96.94 89 VAL A CA 1
ATOM 696 C C . VAL A 1 89 ? 13.348 9.129 -13.492 1.00 96.94 89 VAL A C 1
ATOM 698 O O . VAL A 1 89 ? 13.316 8.553 -12.410 1.00 96.94 89 VAL A O 1
ATOM 701 N N . ASP A 1 90 ? 13.727 10.405 -13.591 1.00 97.44 90 ASP A N 1
ATOM 702 C CA . ASP A 1 90 ? 14.293 11.140 -12.448 1.00 97.44 90 ASP A CA 1
ATOM 703 C C . ASP A 1 90 ? 13.294 11.290 -11.291 1.00 97.44 90 ASP A C 1
ATOM 705 O O . ASP A 1 90 ? 13.639 11.106 -10.122 1.00 97.44 90 ASP A O 1
ATOM 709 N N . LYS A 1 91 ? 12.021 11.558 -11.607 1.00 98.38 91 LYS A N 1
ATOM 710 C CA . LYS A 1 91 ? 10.948 11.638 -10.602 1.00 98.38 91 LYS A CA 1
ATOM 711 C C . LYS A 1 91 ? 10.659 10.273 -9.980 1.00 98.38 91 LYS A C 1
ATOM 713 O O . LYS A 1 91 ? 10.369 10.197 -8.786 1.00 98.38 91 LYS A O 1
ATOM 718 N N . SER A 1 92 ? 10.740 9.213 -10.781 1.00 98.50 92 SER A N 1
ATOM 719 C CA . SER A 1 92 ? 10.567 7.828 -10.333 1.00 98.50 92 SER A CA 1
ATOM 720 C C . SER A 1 92 ? 11.715 7.404 -9.417 1.00 98.50 92 SER A C 1
ATOM 722 O O . SER A 1 92 ? 11.460 6.818 -8.371 1.00 98.50 92 SER A O 1
ATOM 724 N N . LYS A 1 93 ? 12.963 7.774 -9.745 1.00 98.31 93 LYS A N 1
ATOM 725 C CA . LYS A 1 93 ? 14.152 7.520 -8.915 1.00 98.31 93 LYS A CA 1
ATOM 726 C C . LYS A 1 93 ? 14.062 8.237 -7.578 1.00 98.31 93 LYS A C 1
ATOM 728 O O . LYS A 1 93 ? 14.330 7.621 -6.553 1.00 98.31 93 LYS A O 1
ATOM 733 N N . LEU A 1 94 ? 13.641 9.505 -7.579 1.00 98.44 94 LEU A N 1
ATOM 734 C CA . LEU A 1 94 ? 13.422 10.254 -6.342 1.00 98.44 94 LEU A CA 1
ATOM 735 C C . LEU A 1 94 ? 12.395 9.541 -5.454 1.00 98.44 94 LEU A C 1
ATOM 737 O O . LEU A 1 94 ? 12.710 9.198 -4.318 1.00 98.44 94 LEU A O 1
ATOM 741 N N . MET A 1 95 ? 11.216 9.229 -6.003 1.00 98.50 95 MET A N 1
ATOM 742 C CA . MET A 1 95 ? 10.163 8.513 -5.277 1.00 98.50 95 MET A CA 1
ATOM 743 C C . MET A 1 95 ? 10.638 7.149 -4.753 1.00 98.50 95 MET A C 1
ATOM 745 O O . MET A 1 95 ? 10.352 6.791 -3.615 1.00 98.50 95 MET A O 1
ATOM 749 N N . TRP A 1 96 ? 11.392 6.403 -5.560 1.00 98.62 96 TRP A N 1
ATOM 750 C CA . TRP A 1 96 ? 11.974 5.122 -5.172 1.00 98.62 96 TRP A CA 1
ATOM 751 C C . TRP A 1 96 ? 12.964 5.270 -4.011 1.00 98.62 96 T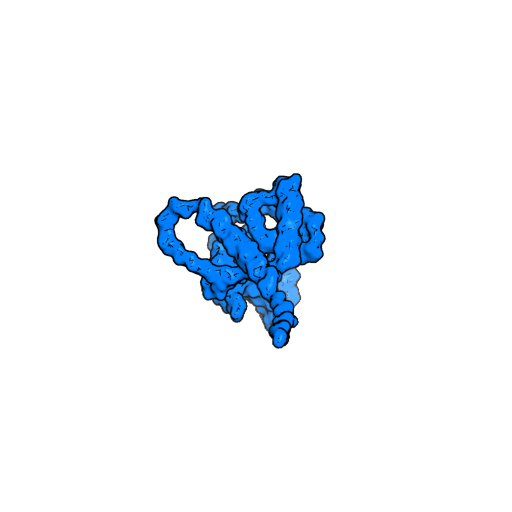RP A C 1
ATOM 753 O O . TRP A 1 96 ? 12.868 4.549 -3.022 1.00 98.62 96 TRP A O 1
ATOM 763 N N . SER A 1 97 ? 13.882 6.237 -4.092 1.00 98.50 97 SER A N 1
ATOM 764 C CA . SER A 1 97 ? 14.864 6.502 -3.035 1.00 98.50 97 SER A CA 1
ATOM 765 C C . SER A 1 97 ? 14.212 6.944 -1.721 1.00 98.50 97 SER A C 1
ATOM 767 O O . SER A 1 97 ? 14.607 6.478 -0.650 1.00 98.50 97 SER A O 1
ATOM 769 N N . ASP A 1 98 ? 13.166 7.773 -1.802 1.00 98.62 98 ASP A N 1
ATOM 770 C CA . ASP A 1 98 ? 12.381 8.207 -0.647 1.00 98.62 98 ASP A CA 1
ATOM 771 C C . ASP A 1 98 ? 11.659 7.017 -0.004 1.00 98.62 98 ASP A C 1
ATOM 773 O O . ASP A 1 98 ? 11.674 6.877 1.221 1.00 98.62 98 ASP A O 1
ATOM 777 N N . MET A 1 99 ? 11.100 6.117 -0.821 1.00 98.38 99 MET A N 1
ATOM 778 C CA . MET A 1 99 ? 10.479 4.883 -0.347 1.00 98.38 99 MET A CA 1
ATOM 779 C C . MET A 1 99 ? 11.497 3.960 0.337 1.00 98.38 99 MET A C 1
ATOM 781 O O . MET A 1 99 ? 11.229 3.491 1.441 1.00 98.38 99 MET A O 1
ATOM 785 N N . LEU A 1 100 ? 12.688 3.738 -0.232 1.00 98.31 100 LEU A N 1
ATOM 786 C CA . LEU A 1 100 ? 13.724 2.902 0.400 1.00 98.31 100 LEU A CA 1
ATOM 787 C C . LEU A 1 100 ? 14.156 3.449 1.766 1.00 98.31 100 LEU A C 1
ATOM 789 O O . LEU A 1 100 ? 14.292 2.703 2.745 1.00 98.31 100 LEU A O 1
ATOM 793 N N . LYS A 1 101 ? 14.339 4.770 1.847 1.00 98.44 101 LYS A N 1
ATOM 794 C CA . LYS A 1 101 ? 14.634 5.453 3.106 1.00 98.44 101 LYS A CA 1
ATOM 795 C C . LYS A 1 101 ? 13.493 5.267 4.105 1.00 98.44 101 LYS A C 1
ATOM 797 O O . LYS A 1 101 ? 13.745 4.874 5.244 1.00 98.44 101 LYS A O 1
ATOM 802 N N . TRP A 1 102 ? 12.250 5.485 3.677 1.00 98.56 102 TRP A N 1
ATOM 803 C CA . TRP A 1 102 ? 11.073 5.296 4.520 1.00 98.56 102 TRP A CA 1
ATOM 804 C C . TRP A 1 102 ? 10.961 3.861 5.038 1.00 98.56 102 TRP A C 1
ATOM 806 O O . TRP A 1 102 ? 10.748 3.679 6.234 1.00 98.56 102 TRP A O 1
ATOM 816 N N . ARG A 1 103 ? 11.165 2.839 4.194 1.00 98.00 103 ARG A N 1
ATOM 817 C CA . ARG A 1 103 ? 11.112 1.426 4.615 1.00 98.00 103 ARG A CA 1
ATOM 818 C C . ARG A 1 103 ? 12.103 1.140 5.737 1.00 98.00 103 ARG A C 1
ATOM 820 O O . ARG A 1 103 ? 11.738 0.484 6.713 1.00 98.00 103 ARG A O 1
ATOM 827 N N . THR A 1 104 ? 13.312 1.690 5.623 1.00 97.50 104 THR A N 1
ATOM 828 C CA . THR A 1 104 ? 14.369 1.564 6.635 1.00 97.50 104 THR A CA 1
ATOM 829 C C . THR A 1 104 ? 13.982 2.257 7.943 1.00 97.50 104 THR A C 1
ATOM 831 O O . THR A 1 104 ? 14.077 1.659 9.010 1.00 97.50 104 THR A O 1
ATOM 834 N N . GLU A 1 105 ? 13.516 3.507 7.879 1.00 97.94 105 GLU A N 1
ATOM 835 C CA . GLU A 1 105 ? 13.140 4.292 9.065 1.00 97.94 105 GLU A CA 1
ATOM 836 C C . GLU A 1 105 ? 11.880 3.752 9.760 1.00 97.94 105 GLU A C 1
ATOM 838 O O . GLU A 1 105 ? 11.774 3.788 10.987 1.00 97.94 105 GLU A O 1
ATOM 843 N N . PHE A 1 106 ? 10.919 3.248 8.985 1.00 97.94 106 PHE A N 1
ATOM 844 C CA . PHE A 1 106 ? 9.651 2.721 9.484 1.00 97.94 106 PHE A CA 1
ATOM 845 C C . PHE A 1 106 ? 9.771 1.283 10.011 1.00 97.94 106 PHE A C 1
ATOM 847 O O . PHE A 1 106 ? 8.976 0.879 10.864 1.00 97.94 106 PHE A O 1
ATOM 854 N N . GLY A 1 107 ? 10.750 0.518 9.515 1.00 97.75 107 GLY A N 1
ATOM 855 C CA . GLY A 1 107 ? 10.864 -0.922 9.749 1.00 97.75 107 GLY A CA 1
ATOM 856 C C . GLY A 1 107 ? 9.850 -1.728 8.934 1.00 97.75 107 GLY A C 1
ATOM 857 O O . GLY A 1 107 ? 9.325 -2.727 9.418 1.00 97.75 107 GLY A O 1
ATOM 858 N N . ALA A 1 108 ? 9.521 -1.280 7.716 1.00 97.62 108 ALA A N 1
ATOM 859 C CA . ALA A 1 108 ? 8.498 -1.920 6.882 1.00 97.62 108 ALA A CA 1
ATOM 860 C C . ALA A 1 108 ? 8.876 -3.364 6.510 1.00 97.62 108 ALA A C 1
ATOM 862 O O . ALA A 1 108 ? 8.024 -4.244 6.507 1.00 97.62 108 ALA A O 1
ATOM 863 N N . ASP A 1 109 ? 10.162 -3.632 6.274 1.00 95.75 109 ASP A N 1
ATOM 864 C CA . ASP A 1 109 ? 10.639 -4.955 5.860 1.00 95.75 109 ASP A CA 1
ATOM 865 C C . ASP A 1 109 ? 10.541 -6.043 6.936 1.00 95.75 109 ASP A C 1
ATOM 867 O O . ASP A 1 109 ? 10.524 -7.222 6.585 1.00 95.75 109 ASP A O 1
ATOM 871 N N . THR A 1 110 ? 10.487 -5.666 8.216 1.00 96.56 110 THR A N 1
ATOM 872 C CA . THR A 1 110 ? 10.423 -6.586 9.366 1.00 96.56 110 THR A CA 1
ATOM 873 C C . THR A 1 110 ? 9.081 -6.522 10.097 1.00 96.56 110 THR A C 1
ATOM 875 O O . THR A 1 110 ? 8.827 -7.300 11.019 1.00 96.56 110 THR A O 1
ATOM 878 N N . ILE A 1 111 ? 8.171 -5.636 9.674 1.00 97.69 111 ILE A N 1
ATOM 879 C CA . ILE A 1 111 ? 6.927 -5.343 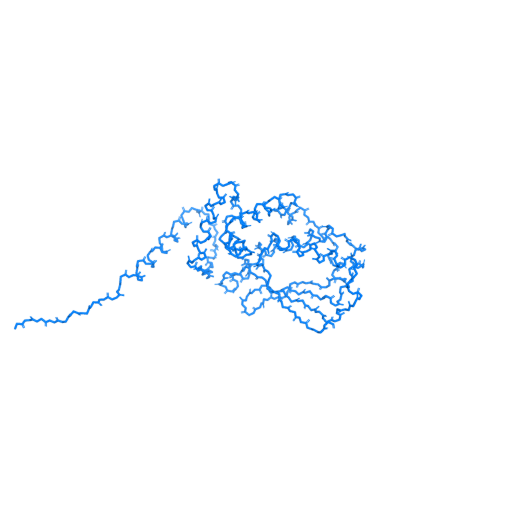10.396 1.00 97.69 111 ILE A CA 1
ATOM 880 C C . ILE A 1 111 ? 6.007 -6.557 10.549 1.00 97.69 111 ILE A C 1
ATOM 882 O O . ILE A 1 111 ? 5.283 -6.669 11.541 1.00 97.69 111 ILE A O 1
ATOM 886 N N . GLY A 1 112 ? 6.031 -7.479 9.583 1.00 94.44 112 GLY A N 1
ATOM 887 C CA . GLY A 1 112 ? 5.238 -8.705 9.627 1.00 94.44 112 GLY A CA 1
ATOM 888 C C . GLY A 1 112 ? 5.559 -9.566 10.850 1.00 94.44 112 GLY A C 1
ATOM 889 O O . GLY A 1 112 ? 4.643 -10.124 11.462 1.00 94.44 112 GLY A O 1
ATOM 890 N N . GLU A 1 113 ? 6.839 -9.609 11.223 1.00 93.94 113 GLU A N 1
ATOM 891 C CA . GLU A 1 113 ? 7.394 -10.435 12.298 1.00 93.94 113 GLU A CA 1
ATOM 892 C C . GLU A 1 113 ? 7.473 -9.674 13.629 1.00 93.94 113 GLU A C 1
ATOM 894 O O . GLU A 1 113 ? 7.154 -10.224 14.681 1.00 93.94 113 GLU A O 1
ATOM 899 N N . GLU A 1 114 ? 7.860 -8.397 13.593 1.00 95.62 114 GLU A N 1
ATOM 900 C CA . GLU A 1 114 ? 8.187 -7.616 14.794 1.00 95.62 114 GLU A CA 1
ATOM 901 C C . GLU A 1 114 ? 6.988 -6.877 15.408 1.00 95.62 114 GLU A C 1
ATOM 903 O O . GLU A 1 114 ? 7.032 -6.481 16.576 1.00 95.62 114 GLU A O 1
ATOM 908 N N . PHE A 1 115 ? 5.906 -6.671 14.649 1.00 97.75 115 PHE A N 1
ATOM 909 C CA . PHE A 1 115 ? 4.743 -5.914 15.110 1.00 97.75 115 PHE A CA 1
ATOM 910 C C . PHE A 1 115 ? 3.499 -6.788 15.289 1.00 97.75 115 PHE A C 1
ATOM 912 O O . PHE A 1 115 ? 2.982 -7.400 14.351 1.00 97.75 115 PHE A O 1
ATOM 919 N N . GLU A 1 116 ? 2.942 -6.767 16.501 1.00 97.06 116 GLU A N 1
ATOM 920 C CA . GLU A 1 116 ? 1.678 -7.419 16.839 1.00 97.06 116 GLU A CA 1
ATOM 921 C C . GLU A 1 116 ? 0.589 -6.380 17.162 1.00 97.06 116 GLU A C 1
ATOM 923 O O . GLU A 1 116 ? 0.734 -5.530 18.054 1.00 97.06 116 GLU A O 1
ATOM 928 N N . PHE A 1 117 ? -0.526 -6.465 16.434 1.00 97.81 117 PHE A N 1
ATOM 929 C CA . PHE A 1 117 ? -1.691 -5.604 16.615 1.00 97.81 117 PHE A CA 1
ATOM 930 C C . PHE A 1 117 ? -2.810 -6.380 17.311 1.00 97.81 117 PHE A C 1
ATOM 932 O O . PHE A 1 117 ? -3.645 -7.012 16.669 1.00 97.81 117 PHE A O 1
ATOM 939 N N . LYS A 1 118 ? -2.770 -6.389 18.645 1.00 97.88 118 LYS A N 1
ATOM 940 C CA . LYS A 1 118 ? -3.644 -7.222 19.488 1.00 97.88 118 LYS A CA 1
ATOM 941 C C . LYS A 1 118 ? -5.062 -6.678 19.596 1.00 97.88 118 LYS A C 1
ATOM 943 O O . LYS A 1 118 ? -5.988 -7.426 19.872 1.00 97.88 118 LYS A O 1
ATOM 948 N N . GLU A 1 119 ? -5.226 -5.378 19.400 1.00 98.06 119 GLU A N 1
ATOM 949 C CA . GLU A 1 119 ? -6.494 -4.674 19.561 1.00 98.06 119 GLU A CA 1
ATOM 950 C C . GLU A 1 119 ? -7.363 -4.654 18.291 1.00 98.06 119 GLU A C 1
ATOM 952 O O . GLU A 1 119 ? -8.342 -3.912 18.242 1.00 98.06 119 GLU A O 1
ATOM 957 N N . ILE A 1 120 ? -7.028 -5.451 17.265 1.00 97.56 120 ILE A N 1
ATOM 958 C CA . ILE A 1 120 ? -7.734 -5.437 15.975 1.00 97.56 120 ILE A CA 1
ATOM 959 C C . ILE A 1 120 ? -9.235 -5.701 16.115 1.00 97.56 120 ILE A C 1
ATOM 961 O O . ILE A 1 120 ? -10.033 -4.944 15.569 1.00 97.56 120 ILE A O 1
ATOM 965 N N . ASP A 1 121 ? -9.632 -6.702 16.902 1.00 97.50 121 ASP A N 1
ATOM 966 C CA . ASP A 1 121 ? -11.047 -7.045 17.093 1.00 97.50 121 ASP A CA 1
ATOM 967 C C . ASP A 1 121 ? -11.842 -5.879 17.699 1.00 97.50 121 ASP A C 1
ATOM 969 O O . ASP A 1 121 ? -13.019 -5.685 17.394 1.00 97.50 121 ASP A O 1
ATOM 973 N N . GLU A 1 122 ? -11.182 -5.059 18.518 1.00 98.00 122 GLU A N 1
ATOM 974 C CA . GLU A 1 122 ? -11.783 -3.893 19.156 1.00 98.00 122 GLU A CA 1
ATOM 975 C C . GLU A 1 122 ? -11.817 -2.683 18.222 1.00 98.00 122 GLU A C 1
ATOM 977 O O . GLU A 1 122 ? -12.799 -1.942 18.198 1.00 98.00 122 GLU A O 1
ATOM 982 N N . VAL A 1 123 ? -10.781 -2.517 17.398 1.00 97.69 123 VAL A N 1
ATOM 983 C CA . VAL A 1 123 ? -10.726 -1.514 16.328 1.00 97.69 123 VAL A CA 1
ATOM 984 C C . VAL A 1 123 ? -11.821 -1.757 15.291 1.00 97.69 123 VAL A C 1
ATOM 986 O O . VAL A 1 123 ? -12.506 -0.810 14.909 1.00 97.69 123 VAL A O 1
ATOM 989 N N . LEU A 1 124 ? -12.062 -3.011 14.892 1.00 97.31 124 LEU A N 1
ATOM 990 C CA . LEU A 1 124 ? -13.073 -3.373 13.891 1.00 97.31 124 LEU A CA 1
ATOM 991 C C . LEU A 1 124 ? -14.511 -3.029 14.312 1.00 97.31 124 LEU A C 1
ATOM 993 O O . LEU A 1 124 ? -15.375 -2.880 13.451 1.00 97.31 124 LEU A O 1
ATOM 997 N N . LYS A 1 125 ? -14.776 -2.832 15.612 1.00 97.19 125 LYS A N 1
ATOM 998 C CA . LYS A 1 125 ? -16.073 -2.329 16.106 1.00 97.19 125 LYS A CA 1
ATOM 999 C C . LYS A 1 125 ? -16.319 -0.863 15.742 1.00 97.19 125 LYS A C 1
ATOM 1001 O O . LYS A 1 125 ? -17.471 -0.442 15.689 1.00 97.19 125 LYS A O 1
ATOM 1006 N N . TYR A 1 126 ? -15.250 -0.094 15.531 1.00 96.12 126 TYR A N 1
ATOM 1007 C CA . TYR A 1 126 ? -15.293 1.344 15.249 1.00 96.12 126 TYR A CA 1
ATOM 1008 C C . TYR A 1 126 ? -14.791 1.705 13.857 1.00 96.12 126 TYR A C 1
ATOM 1010 O O . TYR A 1 126 ? -15.043 2.815 13.412 1.00 96.12 126 TYR A O 1
ATOM 1018 N N . TYR A 1 127 ? -14.081 0.807 13.182 1.00 95.94 127 TYR A N 1
ATOM 1019 C CA . TYR A 1 127 ? -13.709 0.932 11.779 1.00 95.94 127 TYR A CA 1
ATOM 1020 C C . TYR A 1 127 ? -13.883 -0.437 11.111 1.00 95.94 127 TYR A C 1
ATOM 1022 O O . TYR A 1 127 ? -12.919 -1.192 10.976 1.00 95.94 127 TYR A O 1
ATOM 1030 N N . PRO A 1 128 ? -15.121 -0.796 10.724 1.00 96.25 128 PRO A N 1
ATOM 1031 C CA . PRO A 1 128 ? -15.389 -2.075 10.084 1.00 96.25 128 PRO A CA 1
ATOM 1032 C C . PRO A 1 128 ? -14.733 -2.131 8.704 1.00 96.25 128 PRO A C 1
ATOM 1034 O O . PRO A 1 128 ? -15.104 -1.386 7.791 1.00 96.25 128 PRO A O 1
ATOM 1037 N N . GLN A 1 129 ? -13.765 -3.030 8.564 1.00 96.12 129 GLN A N 1
ATOM 1038 C CA . GLN A 1 129 ? -13.007 -3.227 7.336 1.00 96.12 129 GLN A CA 1
ATOM 1039 C C . GLN A 1 129 ? -12.491 -4.663 7.227 1.00 96.12 129 GLN A C 1
ATOM 1041 O O . GLN A 1 129 ? -12.352 -5.363 8.233 1.00 96.12 129 GLN A O 1
ATOM 1046 N N . GLY A 1 130 ? -12.182 -5.115 6.016 1.00 95.75 130 GLY A N 1
ATOM 1047 C CA . GLY A 1 130 ? -11.594 -6.434 5.827 1.00 95.75 130 GLY A CA 1
ATOM 1048 C C . GLY A 1 130 ? -11.607 -6.927 4.391 1.00 95.75 130 GLY A C 1
ATOM 1049 O O . GLY A 1 130 ? -12.250 -6.365 3.512 1.00 95.75 130 GLY A O 1
ATOM 1050 N N . HIS A 1 131 ? -10.888 -8.025 4.166 1.00 95.62 131 HIS A N 1
ATOM 1051 C CA . HIS A 1 131 ? -10.866 -8.697 2.872 1.00 95.62 131 HIS A CA 1
ATOM 1052 C C . HIS A 1 131 ? -12.032 -9.676 2.730 1.00 95.62 131 HIS A C 1
ATOM 1054 O O . HIS A 1 131 ? -12.320 -10.430 3.663 1.00 95.62 131 HIS A O 1
ATOM 1060 N N . HIS A 1 132 ? -12.649 -9.728 1.550 1.00 96.00 132 HIS A N 1
ATOM 1061 C CA . HIS A 1 132 ? -13.752 -10.640 1.265 1.00 96.00 132 HIS A CA 1
ATOM 1062 C C . HIS A 1 132 ? -13.752 -11.121 -0.192 1.00 96.00 132 HIS A C 1
ATOM 1064 O O . HIS A 1 132 ? -14.291 -10.467 -1.076 1.00 96.00 132 HIS A O 1
ATOM 1070 N N . GLY A 1 133 ? -13.201 -12.314 -0.429 1.00 96.44 133 GLY A N 1
ATOM 1071 C CA . GLY A 1 133 ? -13.210 -12.941 -1.752 1.00 96.44 133 GLY A CA 1
ATOM 1072 C C . GLY A 1 133 ? -12.286 -12.259 -2.766 1.00 96.44 133 GLY A C 1
ATOM 1073 O O . GLY A 1 133 ? -11.293 -11.624 -2.401 1.00 96.44 133 GLY A O 1
ATOM 1074 N N . VAL A 1 134 ? -12.609 -12.452 -4.043 1.00 97.56 134 VAL A N 1
ATOM 1075 C CA . VAL A 1 134 ? -11.898 -11.882 -5.191 1.00 97.56 134 VAL A CA 1
ATOM 1076 C C . VAL A 1 134 ? -12.906 -11.333 -6.194 1.00 97.56 134 VAL A C 1
ATOM 1078 O O . VAL A 1 134 ? -14.047 -11.800 -6.243 1.00 97.56 134 VAL A O 1
ATOM 1081 N N . ASP A 1 135 ? -12.496 -10.349 -6.983 1.00 96.38 135 ASP A N 1
ATOM 1082 C CA . ASP A 1 135 ? -13.328 -9.789 -8.041 1.00 96.38 135 ASP A CA 1
ATOM 1083 C C . ASP A 1 135 ? -13.344 -10.688 -9.294 1.00 96.38 135 ASP A C 1
ATOM 1085 O O . ASP A 1 135 ? -12.746 -11.768 -9.339 1.00 96.38 135 ASP A O 1
ATOM 1089 N N . LYS A 1 136 ? -14.032 -10.234 -10.347 1.00 95.69 136 LYS A N 1
ATOM 1090 C CA . LYS A 1 136 ? -14.111 -10.949 -11.634 1.00 95.69 136 LYS A CA 1
ATOM 1091 C C . LYS A 1 136 ? -12.750 -11.137 -12.319 1.00 95.69 136 LYS A C 1
ATOM 1093 O O . LYS A 1 136 ? -12.607 -12.044 -13.133 1.00 95.69 136 LYS A O 1
ATOM 1098 N N . GLU A 1 137 ? -11.775 -10.288 -12.000 1.00 95.00 137 GLU A N 1
ATOM 1099 C CA . GLU A 1 137 ? -10.412 -10.351 -12.517 1.00 95.00 137 GLU A CA 1
ATOM 1100 C C . GLU A 1 137 ? -9.488 -11.171 -11.607 1.00 95.00 137 GLU A C 1
ATOM 1102 O O . GLU A 1 137 ? -8.322 -11.342 -11.944 1.00 95.00 137 GLU A O 1
ATOM 1107 N N . GLY A 1 138 ? -9.982 -11.713 -10.491 1.00 96.38 138 GLY A N 1
ATOM 1108 C CA . GLY A 1 138 ? -9.192 -12.475 -9.527 1.00 96.38 138 GLY A CA 1
ATOM 1109 C C . GLY A 1 138 ? -8.411 -11.612 -8.534 1.00 96.38 138 GLY A C 1
ATOM 1110 O O . GLY A 1 138 ? -7.599 -12.153 -7.789 1.00 96.38 138 GLY A O 1
ATOM 1111 N N . ARG A 1 139 ? -8.643 -10.297 -8.494 1.00 97.19 139 ARG A N 1
ATOM 1112 C CA . ARG A 1 139 ? -8.008 -9.372 -7.547 1.00 97.19 139 ARG A CA 1
ATOM 1113 C C . ARG A 1 139 ? -8.622 -9.543 -6.160 1.00 97.19 139 ARG A C 1
ATOM 1115 O O . ARG A 1 139 ? -9.845 -9.668 -6.064 1.00 97.19 139 ARG A O 1
ATOM 1122 N N . PRO A 1 140 ? -7.831 -9.545 -5.073 1.00 97.69 140 PRO A N 1
ATOM 1123 C CA . PRO A 1 140 ? -8.388 -9.588 -3.728 1.00 97.69 140 PRO A CA 1
ATOM 1124 C C . PRO A 1 140 ? -9.271 -8.359 -3.485 1.00 97.69 140 PRO A C 1
ATOM 1126 O O . PRO A 1 140 ? -8.873 -7.232 -3.782 1.00 97.69 140 PRO A O 1
ATOM 1129 N N . VAL A 1 141 ? -10.463 -8.585 -2.929 1.00 97.75 141 VAL A N 1
ATOM 1130 C CA . VAL A 1 141 ? -11.402 -7.505 -2.597 1.00 97.75 141 VAL A CA 1
ATOM 1131 C C . VAL A 1 141 ? -11.217 -7.102 -1.140 1.00 97.75 141 VAL A C 1
ATOM 1133 O O . VAL A 1 141 ? -11.289 -7.948 -0.243 1.00 97.75 141 VAL A O 1
ATOM 1136 N N . TYR A 1 142 ? -10.999 -5.812 -0.905 1.00 96.94 142 TYR A N 1
ATOM 1137 C CA . TYR A 1 142 ? -10.964 -5.176 0.407 1.00 96.94 142 TYR A CA 1
ATOM 1138 C C . TYR A 1 142 ? -12.158 -4.234 0.553 1.00 96.94 142 TYR A C 1
ATOM 1140 O O . TYR A 1 142 ? -12.506 -3.529 -0.386 1.00 96.94 142 TYR A O 1
ATOM 1148 N N . ILE A 1 143 ? -12.822 -4.242 1.703 1.00 97.00 143 ILE A N 1
ATOM 1149 C CA . ILE A 1 143 ? -14.035 -3.456 1.944 1.00 97.00 143 ILE A CA 1
ATOM 1150 C C . ILE A 1 143 ? -13.821 -2.605 3.187 1.00 97.00 143 ILE A C 1
ATOM 1152 O O . ILE A 1 143 ? -13.435 -3.134 4.228 1.00 97.00 143 ILE A O 1
ATOM 1156 N N . GLU A 1 144 ? -14.142 -1.3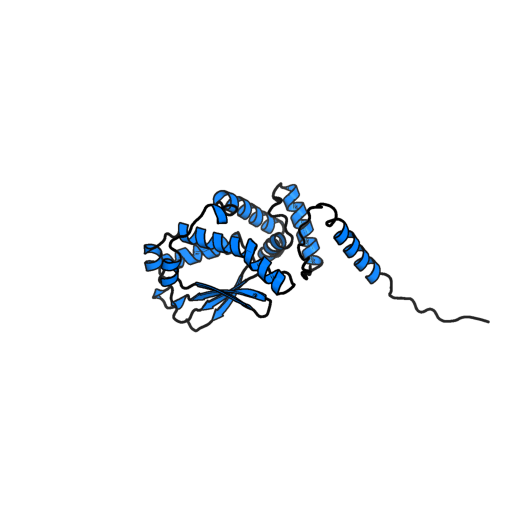18 3.097 1.00 95.38 144 GLU A N 1
ATOM 1157 C CA . GLU A 1 144 ? -14.185 -0.382 4.219 1.00 95.38 144 GLU A CA 1
ATOM 1158 C C . GLU A 1 144 ? -15.561 0.277 4.310 1.00 95.38 144 GLU A C 1
ATOM 1160 O O . GLU A 1 144 ? -16.066 0.821 3.328 1.00 95.38 144 GLU A O 1
ATOM 1165 N N . ARG A 1 145 ? -16.168 0.270 5.501 1.00 94.94 145 ARG A N 1
ATOM 1166 C CA . ARG A 1 145 ? -17.495 0.862 5.735 1.00 94.94 145 ARG A CA 1
ATOM 1167 C C . ARG A 1 145 ? -17.374 2.218 6.410 1.00 94.94 145 ARG A C 1
ATOM 1169 O O . ARG A 1 145 ? -17.530 2.340 7.625 1.00 94.94 145 ARG A O 1
ATOM 1176 N N . LEU A 1 146 ? -17.094 3.243 5.613 1.00 92.12 146 LEU A N 1
ATOM 1177 C CA . LEU A 1 146 ? -16.748 4.587 6.079 1.00 92.12 146 LEU A CA 1
ATOM 1178 C C . LEU A 1 146 ? -17.878 5.267 6.862 1.00 92.12 146 LEU A C 1
ATOM 1180 O O . LEU A 1 146 ? -17.609 5.993 7.820 1.00 92.12 146 LEU A O 1
ATOM 1184 N N . GLY A 1 147 ? -19.142 4.999 6.525 1.00 89.94 147 GLY A N 1
ATOM 1185 C CA . GLY A 1 147 ? -20.288 5.525 7.279 1.00 89.94 147 GLY A CA 1
ATOM 1186 C C . GLY A 1 147 ? -20.410 4.979 8.705 1.00 89.94 147 GLY A C 1
ATOM 1187 O O . GLY A 1 147 ? -21.085 5.572 9.544 1.00 89.94 147 GLY A O 1
ATOM 1188 N N . GLN A 1 148 ? -19.723 3.875 9.010 1.00 92.44 148 GLN A N 1
ATOM 1189 C CA . GLN A 1 148 ? -19.700 3.251 10.338 1.00 92.44 148 GLN A CA 1
ATOM 1190 C C . GLN A 1 148 ? -18.444 3.593 11.135 1.00 92.44 148 GLN A C 1
ATOM 1192 O O . GLN A 1 148 ? -18.260 3.078 12.238 1.00 92.44 148 GLN A O 1
ATOM 1197 N N . VAL A 1 149 ? -17.589 4.466 10.599 1.00 93.38 149 VAL A N 1
ATOM 1198 C CA . VAL A 1 149 ? -16.338 4.834 11.252 1.00 93.38 149 VAL A CA 1
ATOM 1199 C C . VAL A 1 149 ? -16.589 5.798 12.411 1.00 93.38 149 VAL A C 1
ATOM 1201 O O . VAL A 1 149 ? -17.070 6.917 12.233 1.00 93.38 149 VAL A O 1
ATOM 1204 N N . ASP A 1 150 ? -16.167 5.397 13.608 1.00 93.56 150 ASP A N 1
ATOM 1205 C CA . ASP A 1 150 ? -16.052 6.250 14.790 1.00 93.56 150 ASP A CA 1
ATOM 1206 C C . ASP A 1 150 ? -14.572 6.406 15.166 1.00 93.56 150 ASP A C 1
ATOM 1208 O O . ASP A 1 150 ? -14.051 5.770 16.085 1.00 93.56 150 ASP A O 1
ATOM 1212 N N . ALA A 1 151 ? -13.872 7.279 14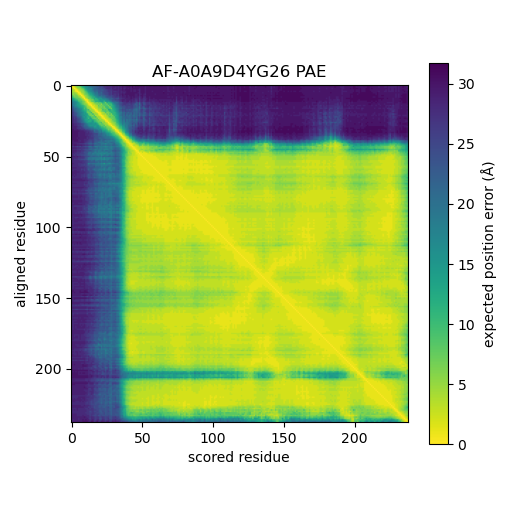.436 1.00 92.44 151 ALA A N 1
ATOM 1213 C CA . ALA A 1 151 ? -12.441 7.511 14.640 1.00 92.44 151 ALA A CA 1
ATOM 1214 C C . ALA A 1 151 ? -12.108 8.001 16.062 1.00 92.44 151 ALA A C 1
ATOM 1216 O O . ALA A 1 151 ? -11.013 7.749 16.559 1.00 92.44 151 ALA A O 1
ATOM 1217 N N . ALA A 1 152 ? -13.041 8.683 16.738 1.00 91.88 152 ALA A N 1
ATOM 1218 C CA . ALA A 1 152 ? -12.825 9.150 18.103 1.00 91.88 152 ALA A CA 1
ATOM 1219 C C . ALA A 1 152 ? -12.793 7.978 19.092 1.00 91.88 152 ALA A C 1
ATOM 1221 O O . ALA A 1 152 ? -11.893 7.921 19.928 1.00 91.88 152 ALA A O 1
ATOM 1222 N N . LYS A 1 153 ? -13.722 7.019 18.977 1.00 94.62 153 LYS A N 1
ATOM 1223 C CA . LYS A 1 153 ? -13.683 5.789 19.783 1.00 94.62 153 LYS A CA 1
ATOM 1224 C C . LYS A 1 153 ? -12.548 4.858 19.376 1.00 94.62 153 LYS A C 1
ATOM 1226 O O . LYS A 1 153 ? -11.928 4.258 20.248 1.00 94.62 153 LYS A O 1
ATOM 1231 N N . MET A 1 154 ? -12.202 4.796 18.090 1.00 95.38 154 MET A N 1
ATOM 1232 C CA . MET A 1 154 ? -11.035 4.036 17.632 1.00 95.38 154 MET A CA 1
ATOM 1233 C C . MET A 1 154 ? -9.749 4.505 18.334 1.00 95.38 154 MET A C 1
ATOM 1235 O O . MET A 1 154 ? -8.968 3.686 18.811 1.00 95.38 154 MET A O 1
ATOM 1239 N N . MET A 1 155 ? -9.565 5.821 18.487 1.00 95.12 155 MET A N 1
ATOM 1240 C CA . ME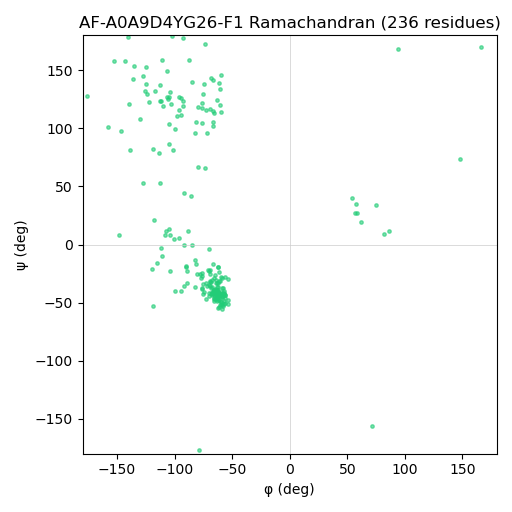T A 1 155 ? -8.421 6.407 19.203 1.00 95.12 155 MET A CA 1
ATOM 1241 C C . MET A 1 155 ? -8.449 6.195 20.730 1.00 95.12 155 MET A C 1
ATOM 1243 O O . MET A 1 155 ? -7.507 6.590 21.413 1.00 95.12 155 MET A O 1
ATOM 1247 N N . GLN A 1 156 ? -9.505 5.593 21.288 1.00 95.94 156 GLN A N 1
ATOM 1248 C CA . GLN A 1 156 ? -9.542 5.172 22.696 1.00 95.94 156 GLN A CA 1
ATOM 1249 C C . GLN A 1 156 ? -9.019 3.745 22.891 1.00 95.94 156 GLN A C 1
ATOM 1251 O O . GLN A 1 156 ? -8.602 3.404 23.995 1.00 95.94 156 GLN A O 1
ATOM 1256 N N . VAL A 1 157 ? -9.043 2.915 21.841 1.00 97.44 157 VAL A N 1
ATOM 1257 C CA . VAL A 1 157 ? -8.608 1.508 21.899 1.00 97.44 157 VAL A CA 1
ATOM 1258 C C . VAL A 1 157 ? -7.240 1.277 21.262 1.00 97.44 157 VAL A C 1
ATOM 1260 O O . VAL A 1 157 ? -6.557 0.319 21.610 1.00 97.44 157 VAL A O 1
ATOM 1263 N N . THR A 1 158 ? -6.812 2.165 20.363 1.00 97.94 158 THR A N 1
ATOM 1264 C CA . THR A 1 158 ? -5.474 2.152 19.766 1.00 97.94 158 THR A CA 1
ATOM 1265 C C . THR A 1 158 ? -4.916 3.567 19.627 1.00 97.94 158 THR A C 1
ATOM 1267 O O . THR A 1 158 ? -5.573 4.551 19.961 1.00 97.94 158 THR A O 1
ATOM 1270 N N . THR A 1 159 ? -3.691 3.685 19.118 1.00 97.81 159 THR A N 1
ATOM 1271 C CA . THR A 1 159 ? -3.078 4.970 18.771 1.00 97.81 159 THR A CA 1
ATOM 1272 C C . THR A 1 159 ? -2.939 5.113 17.263 1.00 97.81 159 THR A C 1
ATOM 1274 O O . THR A 1 159 ? -2.878 4.120 16.536 1.00 97.81 159 THR A O 1
ATOM 1277 N N . MET A 1 160 ? -2.825 6.357 16.791 1.00 96.50 160 MET A N 1
ATOM 1278 C CA . MET A 1 160 ? -2.594 6.642 15.374 1.00 96.50 160 MET A CA 1
ATOM 1279 C C . MET A 1 160 ? -1.371 5.883 14.838 1.00 96.50 160 MET A C 1
ATOM 1281 O O . MET A 1 160 ? -1.466 5.204 13.825 1.00 96.50 160 MET A O 1
ATOM 1285 N N . ASP A 1 161 ? -0.239 5.923 15.546 1.00 97.12 161 ASP A N 1
ATOM 1286 C CA . ASP A 1 161 ? 0.984 5.244 15.100 1.00 97.12 161 ASP A CA 1
ATOM 1287 C C . ASP A 1 161 ? 0.840 3.720 15.056 1.00 97.12 161 ASP A C 1
ATOM 1289 O O . ASP A 1 161 ? 1.353 3.081 14.137 1.00 97.12 161 ASP A O 1
ATOM 1293 N N . ARG A 1 162 ? 0.132 3.119 16.021 1.00 98.00 162 ARG A N 1
ATOM 1294 C CA . ARG A 1 162 ? -0.107 1.670 16.016 1.00 98.00 162 ARG A CA 1
ATOM 1295 C C . ARG A 1 162 ? -1.024 1.262 14.869 1.00 98.00 162 ARG A C 1
ATOM 1297 O O . ARG A 1 162 ? -0.726 0.279 14.198 1.00 98.00 162 ARG A O 1
ATOM 1304 N N . TYR A 1 163 ? -2.078 2.030 14.606 1.00 97.88 163 TYR A N 1
ATOM 1305 C CA . TYR A 1 163 ? -2.963 1.765 13.476 1.00 97.88 163 TYR A CA 1
ATOM 1306 C C . TYR A 1 163 ? -2.233 1.914 12.135 1.00 97.88 163 TYR A C 1
ATOM 1308 O O . TYR A 1 163 ? -2.377 1.071 11.259 1.00 97.88 163 TYR A O 1
ATOM 1316 N N . ILE A 1 164 ? -1.382 2.932 11.988 1.00 97.88 164 ILE A N 1
ATOM 1317 C CA . ILE A 1 164 ? -0.561 3.107 10.784 1.00 97.88 164 ILE A CA 1
ATOM 1318 C C . ILE A 1 164 ? 0.414 1.935 10.585 1.00 97.88 164 ILE A C 1
ATOM 1320 O O . ILE A 1 164 ? 0.571 1.453 9.467 1.00 97.88 164 ILE A O 1
ATOM 1324 N N . LYS A 1 165 ? 1.023 1.411 11.656 1.00 98.31 165 LYS A N 1
ATOM 1325 C CA . LYS A 1 165 ? 1.827 0.177 11.581 1.00 98.31 165 LYS A CA 1
ATOM 1326 C C . LYS A 1 165 ? 0.996 -1.039 11.180 1.00 98.31 165 LYS A C 1
ATOM 1328 O O . LYS A 1 165 ? 1.459 -1.851 10.388 1.00 98.31 165 LYS A O 1
ATOM 1333 N N . TYR A 1 166 ? -0.225 -1.160 11.696 1.00 97.94 166 TYR A N 1
ATOM 1334 C CA . TYR A 1 166 ? -1.147 -2.220 11.291 1.00 97.94 166 TYR A CA 1
ATOM 1335 C C . TYR A 1 166 ? -1.506 -2.130 9.803 1.00 97.94 166 TYR A C 1
ATOM 1337 O O . TYR A 1 166 ? -1.427 -3.137 9.106 1.00 97.94 166 TYR A O 1
ATOM 1345 N N . HIS A 1 167 ? -1.817 -0.931 9.310 1.00 97.31 167 HIS A N 1
ATOM 1346 C CA . HIS A 1 167 ? -2.106 -0.672 7.898 1.00 97.31 167 HIS A CA 1
ATOM 1347 C C . HIS A 1 167 ? -0.950 -1.108 6.994 1.00 97.31 167 HIS A C 1
ATOM 1349 O O . HIS A 1 167 ? -1.140 -1.917 6.091 1.00 97.31 167 HIS A O 1
ATOM 1355 N N . VAL A 1 168 ? 0.271 -0.662 7.305 1.00 98.12 168 VAL A N 1
ATOM 1356 C CA . VAL A 1 168 ? 1.481 -1.062 6.569 1.00 98.12 168 VAL A CA 1
ATOM 1357 C C . VAL A 1 168 ? 1.703 -2.573 6.638 1.00 98.12 168 VAL A C 1
ATOM 1359 O O . VAL A 1 168 ? 1.985 -3.198 5.621 1.00 98.12 168 VAL A O 1
ATOM 1362 N N . LYS A 1 169 ? 1.515 -3.193 7.809 1.00 97.56 169 LYS A N 1
ATOM 1363 C CA . LYS A 1 169 ? 1.618 -4.649 7.956 1.00 97.56 169 LYS A CA 1
ATOM 1364 C C . LYS A 1 169 ? 0.631 -5.397 7.055 1.00 97.56 169 LYS A C 1
ATOM 1366 O O . LYS A 1 169 ? 1.005 -6.407 6.463 1.00 97.56 169 LYS A O 1
ATOM 1371 N N . GLU A 1 170 ? -0.614 -4.935 6.947 1.00 95.88 170 GLU A N 1
ATOM 1372 C CA . GLU A 1 170 ? -1.604 -5.551 6.056 1.00 95.88 170 GLU A CA 1
ATOM 1373 C C . GLU A 1 170 ? -1.274 -5.323 4.573 1.00 95.88 170 GLU A C 1
ATOM 1375 O O . GLU A 1 170 ? -1.521 -6.221 3.764 1.00 95.88 170 GLU A O 1
ATOM 1380 N N . PHE A 1 171 ? -0.649 -4.198 4.213 1.00 94.75 171 PHE A N 1
ATOM 1381 C CA . PHE A 1 171 ? -0.090 -3.983 2.875 1.00 94.75 171 PHE A CA 1
ATOM 1382 C C . PHE A 1 171 ? 1.021 -4.987 2.557 1.00 94.75 171 PHE A C 1
ATOM 1384 O O . PHE A 1 171 ? 0.895 -5.727 1.584 1.00 94.75 171 PHE A O 1
ATOM 1391 N N . GLU A 1 172 ? 2.051 -5.104 3.401 1.00 96.25 172 GLU A N 1
ATOM 1392 C CA . GLU A 1 172 ? 3.140 -6.081 3.207 1.00 96.25 172 GLU A CA 1
ATOM 1393 C C . GLU A 1 172 ? 2.587 -7.512 3.092 1.00 96.25 172 GLU A C 1
ATOM 1395 O O . GLU A 1 172 ? 2.914 -8.256 2.170 1.00 96.25 172 GLU A O 1
ATOM 1400 N N . ARG A 1 173 ? 1.626 -7.874 3.952 1.00 95.00 173 ARG A N 1
ATOM 1401 C CA . ARG A 1 173 ? 0.931 -9.167 3.883 1.00 95.00 173 ARG A CA 1
ATOM 1402 C C . ARG A 1 173 ? 0.151 -9.359 2.578 1.00 95.00 173 ARG A C 1
ATOM 1404 O O . ARG A 1 173 ? -0.003 -10.490 2.109 1.00 95.00 173 ARG A O 1
ATOM 1411 N N . THR A 1 174 ? -0.395 -8.287 2.013 1.00 95.00 174 THR A N 1
ATOM 1412 C CA . THR A 1 174 ? -1.112 -8.333 0.736 1.00 95.00 174 THR A CA 1
ATOM 1413 C C . THR A 1 174 ? -0.161 -8.691 -0.398 1.00 95.00 174 THR A C 1
ATOM 1415 O O . THR A 1 174 ? -0.468 -9.621 -1.147 1.00 95.00 174 THR A O 1
ATOM 1418 N N . PHE A 1 175 ? 1.009 -8.053 -0.451 1.00 92.81 175 PHE A N 1
ATOM 1419 C CA . PHE A 1 175 ? 2.064 -8.383 -1.408 1.00 92.81 175 PHE A CA 1
ATOM 1420 C C . PHE A 1 175 ? 2.566 -9.822 -1.247 1.00 92.81 175 PHE A C 1
ATOM 1422 O O . PHE A 1 175 ? 2.537 -10.591 -2.207 1.00 92.81 175 PHE A O 1
ATOM 1429 N N . ASP A 1 176 ? 2.942 -10.215 -0.030 1.00 91.94 176 ASP A N 1
ATOM 1430 C CA . ASP A 1 176 ? 3.603 -11.503 0.209 1.00 91.94 176 ASP A CA 1
ATOM 1431 C C . ASP A 1 176 ? 2.662 -12.707 0.076 1.00 91.94 176 ASP A C 1
ATOM 1433 O O . ASP A 1 176 ? 3.077 -13.797 -0.322 1.00 91.94 176 ASP A O 1
ATOM 1437 N N . ILE A 1 177 ? 1.387 -12.540 0.447 1.00 94.56 177 ILE A N 1
ATOM 1438 C CA . ILE A 1 177 ? 0.457 -13.666 0.599 1.00 94.56 177 ILE A CA 1
ATOM 1439 C C . ILE A 1 177 ? -0.726 -13.558 -0.355 1.00 94.56 177 ILE A C 1
ATOM 1441 O O . ILE A 1 177 ? -1.040 -14.521 -1.057 1.00 94.56 177 ILE A O 1
ATOM 1445 N N . LYS A 1 178 ? -1.435 -12.424 -0.362 1.00 95.69 178 LYS A N 1
ATOM 1446 C CA . LYS A 1 178 ? -2.724 -12.332 -1.066 1.00 95.69 178 LYS A CA 1
ATOM 1447 C C . LYS A 1 178 ? -2.531 -12.303 -2.573 1.00 95.69 178 LYS A C 1
ATOM 1449 O O . LYS A 1 178 ? -3.194 -13.073 -3.260 1.00 95.69 178 LYS A O 1
ATOM 1454 N N . PHE A 1 179 ? -1.614 -11.481 -3.072 1.00 95.81 179 PHE A N 1
ATOM 1455 C CA . PHE A 1 179 ? -1.287 -11.406 -4.494 1.00 95.81 179 PHE A CA 1
ATOM 1456 C C . PHE A 1 179 ? -0.743 -12.727 -5.025 1.00 95.81 179 PHE A C 1
ATOM 1458 O O . PHE A 1 179 ? -1.238 -13.216 -6.038 1.00 95.81 179 PHE A O 1
ATOM 1465 N N . ALA A 1 180 ? 0.152 -13.390 -4.289 1.00 94.62 180 ALA A N 1
ATOM 1466 C CA . ALA A 1 180 ? 0.624 -14.725 -4.651 1.00 94.62 180 ALA A CA 1
ATOM 1467 C C . ALA A 1 180 ? -0.523 -15.754 -4.723 1.00 94.62 180 ALA A C 1
ATOM 1469 O O . ALA A 1 180 ? -0.665 -16.468 -5.718 1.00 94.62 180 ALA A O 1
ATOM 1470 N N . ALA A 1 181 ? -1.383 -15.811 -3.699 1.00 96.00 181 ALA A N 1
ATOM 1471 C CA . ALA A 1 181 ? -2.513 -16.740 -3.665 1.00 96.00 181 ALA A CA 1
ATOM 1472 C C . ALA A 1 181 ? -3.529 -16.469 -4.787 1.00 96.00 181 ALA A C 1
ATOM 1474 O O . ALA A 1 181 ? -3.993 -17.405 -5.443 1.00 96.00 181 ALA A O 1
ATOM 1475 N N . CYS A 1 182 ? -3.845 -15.197 -5.033 1.00 97.19 182 CYS A N 1
ATOM 1476 C CA . CYS A 1 182 ? -4.751 -14.781 -6.099 1.00 97.19 182 CYS A CA 1
ATOM 1477 C C . CYS A 1 182 ? -4.163 -15.077 -7.479 1.00 97.19 182 CYS A C 1
ATOM 1479 O O . CYS A 1 182 ? -4.874 -15.596 -8.335 1.00 97.19 182 CYS A O 1
ATOM 1481 N N . SER A 1 183 ? -2.860 -14.853 -7.670 1.00 96.25 183 SER A N 1
ATOM 1482 C CA . SER A 1 183 ? -2.182 -15.146 -8.934 1.00 96.25 183 SER A CA 1
ATOM 1483 C C . SER A 1 183 ? -2.235 -16.632 -9.280 1.00 96.25 183 SER A C 1
ATOM 1485 O O . SER A 1 183 ? -2.549 -17.018 -10.406 1.00 96.25 183 SER A O 1
ATOM 1487 N N . ILE A 1 184 ? -2.005 -17.496 -8.286 1.00 95.38 184 ILE A N 1
ATOM 1488 C CA . ILE A 1 184 ? -2.115 -18.952 -8.442 1.00 95.38 184 ILE A CA 1
ATOM 1489 C C . ILE A 1 184 ? -3.554 -19.358 -8.784 1.00 95.38 184 ILE A C 1
ATOM 1491 O O . ILE A 1 184 ? -3.766 -20.175 -9.681 1.00 95.38 184 ILE A O 1
ATOM 1495 N N . ALA A 1 185 ? -4.543 -18.801 -8.079 1.00 95.88 185 ALA A N 1
ATOM 1496 C CA . ALA A 1 185 ? -5.950 -19.134 -8.287 1.00 95.88 185 ALA A CA 1
ATOM 1497 C C . ALA A 1 185 ? -6.466 -18.669 -9.660 1.00 95.88 185 ALA A C 1
ATOM 1499 O O . ALA A 1 185 ? -7.175 -19.416 -10.336 1.00 95.88 185 ALA A O 1
ATOM 1500 N N . ALA A 1 186 ? -6.081 -17.464 -10.083 1.00 95.50 186 ALA A N 1
ATOM 1501 C CA . ALA A 1 186 ? -6.479 -16.861 -11.351 1.00 95.50 186 ALA A CA 1
ATOM 1502 C C . ALA A 1 186 ? -5.634 -17.342 -12.545 1.00 95.50 186 ALA A C 1
ATOM 1504 O O . ALA A 1 186 ? -6.026 -17.119 -13.688 1.00 95.50 186 ALA A O 1
ATOM 1505 N N . LYS A 1 187 ? -4.499 -18.014 -12.290 1.00 95.19 187 LYS A N 1
ATOM 1506 C CA . LYS A 1 187 ? -3.491 -18.428 -13.288 1.00 95.19 187 LYS A CA 1
ATOM 1507 C C . LYS A 1 187 ? -2.933 -17.268 -14.117 1.00 95.19 187 LYS A C 1
ATOM 1509 O O . LYS A 1 187 ? -2.481 -17.468 -15.241 1.00 95.19 187 LYS A O 1
ATOM 1514 N N . LYS A 1 188 ? -2.942 -16.068 -13.549 1.00 95.06 188 LYS A N 1
ATOM 1515 C CA . LYS A 1 188 ? -2.382 -14.848 -14.132 1.00 95.06 188 LYS A CA 1
ATOM 1516 C C . LYS A 1 188 ? -1.763 -14.000 -13.035 1.00 95.06 188 LYS A C 1
ATOM 1518 O O . LYS A 1 188 ? -2.121 -14.178 -11.875 1.00 95.06 188 LYS A O 1
ATOM 1523 N N . HIS A 1 189 ? -0.847 -13.110 -13.379 1.00 94.44 189 HIS A N 1
ATOM 1524 C CA . HIS A 1 189 ? -0.247 -12.199 -12.412 1.00 94.44 189 HIS A CA 1
ATOM 1525 C C . HIS A 1 189 ? -1.315 -11.268 -11.820 1.00 94.44 189 HIS A C 1
ATOM 1527 O O . HIS A 1 189 ? -2.054 -10.610 -12.552 1.00 94.44 189 HIS A O 1
ATOM 1533 N N . ILE A 1 190 ? -1.429 -11.262 -10.492 1.00 95.50 190 ILE A N 1
ATOM 1534 C CA . ILE A 1 190 ? -2.324 -10.399 -9.719 1.00 95.50 190 ILE A CA 1
ATOM 1535 C C . ILE A 1 190 ? -1.478 -9.606 -8.758 1.00 95.50 190 ILE A C 1
ATOM 1537 O O . ILE A 1 190 ? -0.790 -10.168 -7.909 1.00 95.50 190 ILE A O 1
ATOM 1541 N N . ASP A 1 191 ? -1.589 -8.296 -8.867 1.00 93.38 191 ASP A N 1
ATOM 1542 C CA . ASP A 1 191 ? -0.710 -7.406 -8.141 1.00 93.38 191 ASP A CA 1
ATOM 1543 C C . ASP A 1 191 ? -1.414 -6.094 -7.758 1.00 93.38 191 ASP A C 1
ATOM 1545 O O . ASP A 1 191 ? -0.800 -5.183 -7.213 1.00 93.38 191 ASP A O 1
ATOM 1549 N N . GLN A 1 192 ? -2.724 -6.023 -7.982 1.00 94.88 192 GLN A N 1
ATOM 1550 C CA . GLN A 1 192 ? -3.605 -4.954 -7.535 1.00 94.88 192 GLN A CA 1
ATOM 1551 C C . GLN A 1 192 ? -4.763 -5.532 -6.727 1.00 94.88 192 GLN A C 1
ATOM 1553 O O . GLN A 1 192 ? -5.185 -6.670 -6.951 1.00 94.88 192 GLN A O 1
ATOM 1558 N N . SER A 1 193 ? -5.299 -4.724 -5.819 1.00 95.50 193 SER A N 1
ATOM 1559 C CA . SER A 1 193 ? -6.506 -5.025 -5.047 1.00 95.50 193 SER A CA 1
ATOM 1560 C C . SER A 1 193 ? -7.681 -4.198 -5.552 1.00 95.50 193 SER A C 1
ATOM 1562 O O . SER A 1 193 ? -7.501 -3.057 -5.976 1.00 95.50 193 SER A O 1
ATOM 1564 N N . THR A 1 194 ? -8.891 -4.738 -5.437 1.00 96.69 194 THR A N 1
ATOM 1565 C CA . THR A 1 194 ? -10.123 -3.948 -5.559 1.00 96.69 194 THR A CA 1
ATOM 1566 C C . THR A 1 194 ? -10.537 -3.495 -4.168 1.00 96.69 194 THR A C 1
ATOM 1568 O O . THR A 1 194 ? -10.810 -4.331 -3.307 1.00 96.69 194 THR A O 1
ATOM 1571 N N . THR A 1 195 ? -10.609 -2.189 -3.940 1.00 95.12 195 THR A N 1
ATOM 1572 C CA . THR A 1 195 ? -11.035 -1.620 -2.660 1.00 95.12 195 THR A CA 1
ATOM 1573 C C . THR A 1 195 ? -12.399 -0.969 -2.807 1.00 95.12 195 THR A C 1
ATOM 1575 O O . THR A 1 195 ? -12.571 -0.010 -3.555 1.00 95.12 195 THR A O 1
ATOM 1578 N N . ILE A 1 196 ? -13.361 -1.476 -2.048 1.00 95.62 196 ILE A N 1
ATOM 1579 C CA . ILE A 1 196 ? -14.723 -0.967 -1.963 1.00 95.62 196 ILE A CA 1
ATOM 1580 C C . ILE A 1 196 ? -14.818 -0.042 -0.753 1.00 95.62 196 ILE A C 1
ATOM 1582 O O . ILE A 1 196 ? -14.694 -0.483 0.391 1.00 95.62 196 ILE A O 1
ATOM 1586 N N . LEU A 1 197 ? -15.083 1.233 -1.014 1.00 94.06 197 LEU A N 1
ATOM 1587 C CA . LEU A 1 197 ? -15.380 2.232 0.005 1.00 94.06 197 LEU A CA 1
ATOM 1588 C C . LEU A 1 197 ? -16.900 2.422 0.076 1.00 94.06 197 LEU A C 1
ATOM 1590 O O . LEU A 1 197 ? -17.495 3.112 -0.756 1.00 94.06 197 LEU A O 1
ATOM 1594 N N . ASP A 1 198 ? -17.529 1.784 1.064 1.00 93.81 198 ASP A N 1
ATOM 1595 C CA . ASP A 1 198 ? -18.945 1.968 1.391 1.00 93.81 198 ASP A CA 1
ATOM 1596 C C . ASP A 1 198 ? -19.105 3.299 2.138 1.00 93.81 198 ASP A C 1
ATOM 1598 O O . ASP A 1 198 ? -18.720 3.446 3.304 1.00 93.81 198 ASP A O 1
ATOM 1602 N N . VAL A 1 199 ? -19.629 4.293 1.420 1.00 92.69 199 VAL A N 1
ATOM 1603 C CA . VAL A 1 199 ? -19.839 5.658 1.910 1.00 92.69 199 VAL A CA 1
ATOM 1604 C C . VAL A 1 199 ? -21.263 5.893 2.412 1.00 92.69 199 VAL A C 1
ATOM 1606 O O . VAL A 1 199 ? -21.590 7.024 2.768 1.00 92.69 199 VAL A O 1
ATOM 1609 N N . GLU A 1 200 ? -22.115 4.866 2.473 1.00 91.31 200 GLU A N 1
ATOM 1610 C CA . GLU A 1 200 ? -23.478 5.021 2.978 1.00 91.31 200 GLU A CA 1
ATOM 1611 C C . GLU A 1 200 ? -23.468 5.498 4.438 1.00 91.31 200 GLU A C 1
ATOM 1613 O O . GLU A 1 200 ? -22.940 4.832 5.329 1.00 91.31 200 GLU A O 1
ATOM 1618 N N . GLY A 1 201 ? -24.068 6.665 4.696 1.00 87.88 201 GLY A N 1
ATOM 1619 C CA . GLY A 1 201 ? -24.137 7.259 6.035 1.00 87.88 201 GLY A CA 1
ATOM 1620 C C . GLY A 1 201 ? -22.924 8.113 6.423 1.00 87.88 201 GLY A C 1
ATOM 1621 O O . GLY A 1 201 ? -22.795 8.499 7.591 1.00 87.88 201 GLY A O 1
ATOM 1622 N N . VAL A 1 202 ? -22.038 8.438 5.477 1.00 88.25 202 VAL A N 1
ATOM 1623 C CA . VAL A 1 202 ? -20.932 9.382 5.692 1.00 88.25 202 VAL A CA 1
ATOM 1624 C C . VAL A 1 202 ? -21.462 10.818 5.803 1.00 88.25 202 VAL A C 1
ATOM 1626 O O . VAL A 1 202 ? -21.616 11.545 4.830 1.00 88.25 202 VAL A O 1
ATOM 1629 N N . GLY A 1 203 ? -21.661 11.280 7.038 1.00 84.81 203 GLY A N 1
ATOM 1630 C CA . GLY A 1 203 ? -22.097 12.649 7.328 1.00 84.81 203 GLY A CA 1
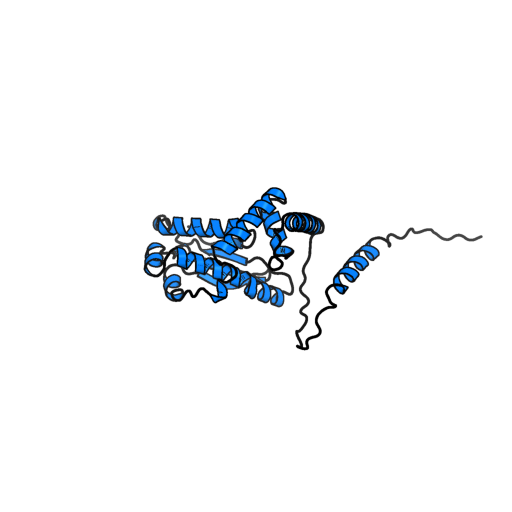ATOM 1631 C C . GLY A 1 203 ? -20.982 13.591 7.799 1.00 84.81 203 GLY A C 1
ATOM 1632 O O . GLY A 1 203 ? -19.844 13.200 8.047 1.00 84.81 203 GLY A O 1
ATOM 1633 N N . LEU A 1 204 ? -21.336 14.857 8.064 1.00 80.12 204 LEU A N 1
ATOM 1634 C CA . LEU A 1 204 ? -20.417 15.872 8.618 1.00 80.12 204 LEU A CA 1
ATOM 1635 C C . LEU A 1 204 ? -19.709 15.428 9.913 1.00 80.12 204 LEU A C 1
ATOM 1637 O O . LEU A 1 204 ? -18.585 15.845 10.184 1.00 80.12 204 LEU A O 1
ATOM 1641 N N . LYS A 1 205 ? -20.354 14.572 10.717 1.00 76.44 205 LYS A N 1
ATOM 1642 C CA . LYS A 1 205 ? -19.792 14.037 11.969 1.00 76.44 205 LYS A CA 1
ATOM 1643 C C . LYS A 1 205 ? -18.642 13.047 11.737 1.00 76.44 205 LYS A C 1
ATOM 1645 O O . LYS A 1 205 ? -17.802 12.897 12.625 1.00 76.44 205 LYS A O 1
ATOM 1650 N N . SER A 1 206 ? -18.570 12.434 10.556 1.00 76.69 206 SER A N 1
ATOM 1651 C CA . SER A 1 206 ? -17.495 11.519 10.160 1.00 76.69 206 SER A CA 1
ATOM 1652 C C . SER A 1 206 ? -16.169 12.260 9.930 1.00 76.69 206 SER A C 1
ATOM 1654 O O . SER A 1 206 ? -15.100 11.685 10.102 1.00 76.69 206 SER A O 1
ATOM 1656 N N . PHE A 1 207 ? -16.204 13.571 9.658 1.00 81.38 207 PHE A N 1
ATOM 1657 C CA . PHE A 1 207 ? -15.024 14.401 9.367 1.00 81.38 207 PHE A CA 1
ATOM 1658 C C . PHE A 1 207 ? -14.408 15.074 10.606 1.00 81.38 207 PHE A C 1
ATOM 1660 O O . PHE A 1 207 ? -14.044 16.254 10.595 1.00 81.38 207 PHE A O 1
ATOM 1667 N N . ASN A 1 208 ? -14.268 14.337 11.708 1.00 87.81 208 ASN A N 1
ATOM 1668 C CA . ASN A 1 208 ? -13.595 14.860 12.900 1.00 87.81 208 ASN A CA 1
ATOM 1669 C C . ASN A 1 208 ? -12.058 14.945 12.714 1.00 87.81 208 ASN A C 1
ATOM 1671 O O . ASN A 1 208 ? -11.499 14.513 11.704 1.00 87.81 208 ASN A O 1
ATOM 1675 N N . LYS A 1 209 ? -11.345 15.554 13.676 1.00 92.06 209 LYS A N 1
ATOM 1676 C CA . LYS A 1 209 ? -9.877 15.713 13.607 1.00 92.06 209 LYS A CA 1
ATOM 1677 C C . LYS A 1 209 ? -9.155 14.368 13.445 1.00 92.06 209 LYS A C 1
ATOM 1679 O O . LYS A 1 209 ? -8.256 14.289 12.617 1.00 92.06 209 LYS A O 1
ATOM 1684 N N . HIS A 1 210 ? -9.562 13.342 14.192 1.00 92.50 210 HIS A N 1
ATOM 1685 C CA . HIS A 1 210 ? -8.927 12.024 14.151 1.00 92.50 210 HIS A CA 1
ATOM 1686 C C . HIS A 1 210 ? -9.121 11.340 12.798 1.00 92.50 210 HIS A C 1
ATOM 1688 O O . HIS A 1 210 ? -8.161 10.814 12.251 1.00 92.50 210 HIS A O 1
ATOM 1694 N N . ALA A 1 211 ? -10.325 11.413 12.225 1.00 91.25 211 ALA A N 1
ATOM 1695 C CA . ALA A 1 211 ? -10.602 10.867 10.899 1.00 91.25 211 ALA A CA 1
ATOM 1696 C C . ALA A 1 211 ? -9.758 11.554 9.813 1.00 91.25 211 ALA A C 1
ATOM 1698 O O . ALA A 1 211 ? -9.126 10.885 9.002 1.00 91.25 211 ALA A O 1
ATOM 1699 N N . ARG A 1 212 ? -9.680 12.892 9.834 1.00 91.50 212 ARG A N 1
ATOM 1700 C CA . ARG A 1 212 ? -8.856 13.652 8.877 1.00 91.50 212 ARG A CA 1
ATOM 1701 C C . ARG A 1 212 ? -7.375 13.309 8.992 1.00 91.50 212 ARG A C 1
ATOM 1703 O O . ARG A 1 212 ? -6.712 13.140 7.974 1.00 91.50 212 ARG A O 1
ATOM 1710 N N . GLU A 1 213 ? -6.864 13.211 10.215 1.00 94.81 213 GLU A N 1
ATOM 1711 C CA . GLU A 1 213 ? -5.473 12.835 10.465 1.00 94.81 213 GLU A CA 1
ATOM 1712 C C . GLU A 1 213 ? -5.181 11.413 9.971 1.00 94.81 213 GLU A C 1
ATOM 1714 O O . GLU A 1 213 ? -4.195 11.211 9.266 1.00 94.81 213 GLU A O 1
ATOM 1719 N N . LEU A 1 214 ? -6.071 10.461 10.262 1.00 93.56 214 LEU A N 1
ATOM 1720 C CA . LEU A 1 214 ? -5.957 9.075 9.816 1.00 93.56 214 LEU A CA 1
ATOM 1721 C C . LEU A 1 214 ? -5.898 8.969 8.291 1.00 93.56 214 LEU A C 1
ATOM 1723 O O . LEU A 1 214 ? -4.929 8.440 7.753 1.00 93.56 214 LEU A O 1
ATOM 1727 N N . VAL A 1 215 ? -6.895 9.535 7.603 1.00 92.62 215 VAL A N 1
ATOM 1728 C CA . VAL A 1 215 ? -6.981 9.520 6.135 1.00 92.62 215 VAL A CA 1
ATOM 1729 C C . VAL A 1 215 ? -5.751 10.176 5.514 1.00 92.62 215 VAL A C 1
ATOM 1731 O O . VAL A 1 215 ? -5.157 9.612 4.604 1.00 92.62 215 VAL A O 1
ATOM 1734 N N . THR A 1 216 ? -5.311 11.321 6.045 1.00 95.06 216 THR A N 1
ATOM 1735 C CA . THR A 1 216 ? -4.122 12.022 5.530 1.00 95.06 216 THR A CA 1
ATOM 1736 C C . THR A 1 216 ? -2.866 11.159 5.645 1.00 95.06 216 THR A C 1
ATOM 1738 O O . THR A 1 216 ? -2.060 11.112 4.717 1.00 95.06 216 THR A O 1
ATOM 1741 N N . ARG A 1 217 ? -2.676 10.470 6.779 1.00 96.38 217 ARG A N 1
ATOM 1742 C CA . ARG A 1 217 ? -1.495 9.621 6.987 1.00 96.38 217 ARG A CA 1
ATOM 1743 C C . ARG A 1 217 ? -1.524 8.371 6.112 1.00 96.38 217 ARG A C 1
ATOM 1745 O O . ARG A 1 217 ? -0.486 8.050 5.542 1.00 96.38 217 ARG A O 1
ATOM 1752 N N . ILE A 1 218 ? -2.680 7.720 5.979 1.00 94.81 218 ILE A N 1
ATOM 1753 C CA . ILE A 1 218 ? -2.863 6.559 5.094 1.00 94.81 218 ILE A CA 1
ATOM 1754 C C . ILE A 1 218 ? -2.596 6.956 3.643 1.00 94.81 218 ILE A C 1
ATOM 1756 O O . ILE A 1 218 ? -1.707 6.395 3.016 1.00 94.81 218 ILE A O 1
ATOM 1760 N N . GLN A 1 219 ? -3.264 8.001 3.144 1.00 94.06 219 GLN A N 1
ATOM 1761 C CA . GLN A 1 219 ? -3.093 8.471 1.766 1.00 94.06 219 GLN A CA 1
ATOM 1762 C C . GLN A 1 219 ? -1.643 8.830 1.444 1.00 94.06 219 GLN A C 1
ATOM 1764 O O . GLN A 1 219 ? -1.164 8.527 0.354 1.00 94.06 219 GLN A O 1
ATOM 1769 N N . LYS A 1 220 ? -0.935 9.464 2.388 1.00 95.81 220 LYS A N 1
ATOM 1770 C CA . LYS A 1 220 ? 0.484 9.776 2.211 1.00 95.81 220 LYS A CA 1
ATOM 1771 C C . LYS A 1 220 ? 1.328 8.503 2.120 1.00 95.81 220 LYS A C 1
ATOM 1773 O O . LYS A 1 220 ? 2.181 8.411 1.249 1.00 95.81 220 LYS A O 1
ATOM 1778 N N . ILE A 1 221 ? 1.116 7.539 3.016 1.00 97.19 221 ILE A N 1
ATOM 1779 C CA . ILE A 1 221 ? 1.884 6.287 3.018 1.00 97.19 221 ILE A CA 1
ATOM 1780 C C . ILE A 1 221 ? 1.635 5.497 1.737 1.00 97.19 221 ILE A C 1
ATOM 1782 O O . ILE A 1 221 ? 2.603 5.103 1.090 1.00 97.19 221 ILE A O 1
ATOM 1786 N N . ASP A 1 222 ? 0.372 5.326 1.356 1.00 95.44 222 ASP A N 1
ATOM 1787 C CA . ASP A 1 222 ? -0.021 4.549 0.183 1.00 95.44 222 ASP A CA 1
ATOM 1788 C C . ASP A 1 222 ? 0.485 5.216 -1.099 1.00 95.44 222 ASP A C 1
ATOM 1790 O O . ASP A 1 222 ? 1.120 4.572 -1.929 1.00 95.44 222 ASP A O 1
ATOM 1794 N N . GLY A 1 223 ? 0.286 6.531 -1.231 1.00 95.00 223 GLY A N 1
ATOM 1795 C CA . GLY A 1 223 ? 0.696 7.286 -2.413 1.00 95.00 223 GLY A CA 1
ATOM 1796 C C . GLY A 1 223 ? 2.210 7.409 -2.593 1.00 95.00 223 GLY A C 1
ATOM 1797 O O . GLY A 1 223 ? 2.676 7.449 -3.732 1.00 95.00 223 GLY A O 1
ATOM 1798 N N . ASP A 1 224 ? 2.977 7.465 -1.500 1.00 96.31 224 ASP A N 1
ATOM 1799 C CA . ASP A 1 224 ? 4.434 7.622 -1.562 1.00 96.31 224 ASP A CA 1
ATOM 1800 C C . ASP A 1 224 ? 5.175 6.278 -1.647 1.00 96.31 224 ASP A C 1
ATOM 1802 O O . ASP A 1 224 ? 6.223 6.213 -2.288 1.00 96.31 224 ASP A O 1
ATOM 1806 N N . ASN A 1 225 ? 4.650 5.212 -1.027 1.00 97.38 225 ASN A N 1
ATOM 1807 C CA . ASN A 1 225 ? 5.389 3.953 -0.834 1.00 97.38 225 ASN A CA 1
ATOM 1808 C C . ASN A 1 225 ? 4.743 2.728 -1.491 1.00 97.38 225 ASN A C 1
ATOM 1810 O O . ASN A 1 225 ? 5.446 1.754 -1.756 1.00 97.38 225 ASN A O 1
ATOM 1814 N N . TYR A 1 226 ? 3.440 2.774 -1.782 1.00 96.00 226 TYR A N 1
ATOM 1815 C CA . TYR A 1 226 ? 2.683 1.680 -2.402 1.00 96.00 226 TYR A CA 1
ATOM 1816 C C . TYR A 1 226 ? 1.907 2.160 -3.644 1.00 96.00 226 TYR A C 1
ATOM 1818 O O . TYR A 1 226 ? 0.691 1.957 -3.735 1.00 96.00 226 TYR A O 1
ATOM 1826 N N . PRO A 1 227 ? 2.579 2.820 -4.611 1.00 95.38 227 PRO A N 1
ATOM 1827 C CA . PRO A 1 227 ? 1.908 3.364 -5.785 1.00 95.38 227 PRO A CA 1
ATOM 1828 C C . PRO A 1 227 ? 1.198 2.286 -6.604 1.00 95.38 227 PRO A C 1
ATOM 1830 O O . PRO A 1 227 ? 1.701 1.173 -6.750 1.00 95.38 227 PRO A O 1
ATOM 1833 N N . GLU A 1 228 ? 0.065 2.650 -7.211 1.00 92.38 228 GLU A N 1
ATOM 1834 C CA . GLU A 1 228 ? -0.647 1.818 -8.198 1.00 92.38 228 GLU A CA 1
ATOM 1835 C C . GLU A 1 228 ? -1.084 0.430 -7.669 1.00 92.38 228 GLU A C 1
ATOM 1837 O O . GLU A 1 228 ? -1.185 -0.533 -8.433 1.00 92.38 228 GLU A O 1
ATOM 1842 N N . VAL A 1 229 ? -1.317 0.298 -6.356 1.00 87.81 229 VAL A N 1
ATOM 1843 C CA . VAL A 1 229 ? -1.755 -0.962 -5.713 1.00 87.81 229 VAL A CA 1
ATOM 1844 C C . VAL A 1 229 ? -3.277 -1.083 -5.618 1.00 87.81 229 VAL A C 1
ATOM 1846 O O . VAL A 1 229 ? -3.812 -2.187 -5.724 1.00 87.81 229 VAL A O 1
ATOM 1849 N N . LEU A 1 230 ? -3.977 0.030 -5.399 1.00 86.56 230 LEU A N 1
ATOM 1850 C CA . LEU A 1 230 ? -5.411 0.042 -5.109 1.00 86.56 230 LEU A CA 1
ATOM 1851 C C . LEU A 1 230 ? -6.225 0.510 -6.318 1.00 86.56 230 LEU A C 1
ATOM 1853 O O . LEU A 1 230 ? -6.004 1.611 -6.819 1.00 86.56 230 LEU A O 1
ATOM 1857 N N . ASP A 1 231 ? -7.214 -0.287 -6.714 1.00 86.56 231 ASP A N 1
ATOM 1858 C CA . ASP A 1 231 ? -8.311 0.130 -7.589 1.00 86.56 231 ASP A CA 1
ATOM 1859 C C . ASP A 1 231 ? -9.532 0.475 -6.723 1.00 86.56 231 ASP A C 1
ATOM 1861 O O . ASP A 1 231 ? -10.087 -0.402 -6.055 1.00 86.56 231 ASP A O 1
ATOM 1865 N N . LEU A 1 232 ? -9.897 1.760 -6.658 1.00 85.62 232 LEU A N 1
ATOM 1866 C CA . LEU A 1 232 ? -10.924 2.267 -5.742 1.00 85.62 232 LEU A CA 1
ATOM 1867 C C . LEU A 1 232 ? -12.308 2.300 -6.401 1.00 85.62 232 LEU A C 1
ATOM 1869 O O . LEU A 1 232 ? -12.528 3.022 -7.374 1.00 85.62 232 LEU A O 1
ATOM 1873 N N . GLU A 1 233 ? -13.274 1.628 -5.780 1.00 83.00 233 GLU A N 1
ATOM 1874 C CA . GLU A 1 233 ? -14.693 1.709 -6.119 1.00 83.00 233 GLU A CA 1
ATOM 1875 C C . GLU A 1 233 ? -15.495 2.289 -4.942 1.00 83.00 233 GLU A C 1
ATOM 1877 O O . GLU A 1 233 ? -15.366 1.848 -3.799 1.00 83.00 233 GLU A O 1
ATOM 1882 N N . TYR A 1 234 ? -16.358 3.270 -5.215 1.00 82.69 234 TYR A N 1
ATOM 1883 C CA . TYR A 1 234 ? -17.219 3.899 -4.207 1.00 82.69 234 TYR A CA 1
ATOM 1884 C C . TYR A 1 234 ? -18.654 3.388 -4.335 1.00 82.69 234 TYR A C 1
ATOM 1886 O O . TYR A 1 234 ? -19.222 3.410 -5.429 1.00 82.69 234 TYR A O 1
ATOM 1894 N N . TYR A 1 235 ? -19.261 2.985 -3.217 1.00 79.50 235 TYR A N 1
ATOM 1895 C CA . TYR A 1 235 ? -20.647 2.512 -3.165 1.00 79.50 235 TYR A CA 1
ATOM 1896 C C . TYR A 1 235 ? -21.459 3.265 -2.109 1.00 79.50 235 TYR A C 1
ATOM 1898 O O . TYR A 1 235 ? -20.954 3.583 -1.038 1.00 79.50 235 TYR A O 1
ATOM 1906 N N . GLY A 1 236 ? -22.740 3.500 -2.404 1.00 70.38 236 GLY A N 1
ATOM 1907 C CA . GLY A 1 236 ? -23.677 4.175 -1.502 1.00 70.38 236 GLY A CA 1
ATOM 1908 C C . GLY A 1 236 ? -23.790 5.684 -1.736 1.00 70.38 236 GLY A C 1
ATOM 1909 O O . GLY A 1 236 ? -23.023 6.287 -2.488 1.00 70.38 236 GLY A O 1
ATOM 1910 N N . THR A 1 237 ? -24.796 6.298 -1.114 1.00 63.47 237 THR A N 1
ATOM 1911 C CA . THR A 1 237 ? -24.957 7.758 -1.074 1.00 63.47 237 THR A CA 1
ATOM 1912 C C . THR A 1 237 ? -24.368 8.297 0.231 1.00 63.47 237 THR A C 1
ATOM 1914 O O . THR A 1 237 ? -24.784 7.803 1.283 1.00 63.47 237 THR A O 1
ATOM 1917 N N . PRO A 1 238 ? -23.452 9.284 0.181 1.00 59.84 238 PRO A N 1
ATOM 1918 C CA . PRO A 1 238 ? -22.942 9.965 1.372 1.00 59.84 238 PRO A CA 1
ATOM 1919 C C . PRO A 1 238 ? -24.057 10.545 2.251 1.00 59.84 238 PRO A C 1
ATOM 1921 O O . PRO A 1 238 ? -24.978 11.183 1.684 1.00 59.84 238 PRO A O 1
#

Mean predicted aligned error: 10.14 Å

pLDDT: mean 86.06, std 19.47, range [32.53, 98.69]

Secondary structure (DSSP, 8-state):
-----------SSHHHHHHHHHHHHHHTTSS------------B----HHHHHHHHHHHHHHHHTT---GGG--HHHHHHHHHHTTT-HHHHHHHHHHHHHHHHHHTTTTHHHH---TTHHHHTTTS-EEEEEE-TTSPEEEEEEGGG--HHHHHHHS-HHHHHHHHHHHHHHIIIIIIHHHHHHHTB----EEEEEE-TT--GGG--HHHHHHHHHHHHHHHHHSTT-EEEEEES--

Foldseek 3Di:
DDDDDDDDDPPPPVVVVVVVVVVVVPVVVPDDDDDDPDPPQQAAEDDDPVLVVLLVVLVVVCVVVVLDDPVQPDSVSLSLLCVLVVSPSVSSSVLSNVLVVCCVVLVLVCLLPPADDPLVVVLCQQWPKDWDAADPQLATEIETALLSHDLVVSCVSDNLSNVLSVLSNVVVCCQPPVQVVSSSVNSYRHQAHEYEYECANVDPNSPDPRNVVNVVSSCCCCSRHVGPRYDYDYDHDD

Organism: Pisum sativum (NCBI:txid3888)